Protein AF-A0A523T178-F1 (afdb_monomer_lite)

Secondary structure (DSSP, 8-state):
-HHHHHHHHHHHHHHHHHHHHHHHHHHHHHH----HHHHHHHHHHHHHHHT--HHHHHHHHHHHHHHSS--TTS-TT---TTHHHHHHHHHHHHHHHTTS-HHHHHHHHHHHHHHHHHHHHHHHHHHHHHHHHHHHHTT-SS----THHHHHHHHHHHHHHHHHHHHH--SS-HHHHHHHHHHHHHHHHHHHHTT-

Radius of gyration: 22.11 Å; chains: 1; bounding box: 43×55×54 Å

Sequence (196 aa):
MLIEEINHTISTEQSGYEEKECLELLNRLSKGKETPEARREEVLNYCRRHSYPEKQVWRRLSVYTQTGEIKPDLDLKAPLFFDSQIKKMRERIILLIDKLPEDTQADFRNLLDFTDLFQDRMMFLSDLLLYLFLEREKGSFKSSEDISKYLDFFHQKLFREFEFIQEIIQPGSVKNFILEYTGWLADKFLDMEALL

pLDDT: mean 81.36, std 12.85, range [45.19, 94.81]

Structure (mmCIF, N/CA/C/O backbone):
data_AF-A0A523T178-F1
#
_entry.id   AF-A0A523T178-F1
#
loop_
_atom_site.group_PDB
_atom_site.id
_atom_site.type_symbol
_atom_site.label_atom_id
_atom_site.label_alt_id
_atom_site.label_comp_id
_atom_site.label_asym_id
_atom_site.label_entity_id
_atom_site.label_seq_id
_atom_site.pdbx_PDB_ins_code
_atom_site.Cartn_x
_atom_site.Cartn_y
_atom_site.Cartn_z
_atom_site.occupancy
_atom_site.B_iso_or_equiv
_atom_site.auth_seq_id
_atom_site.auth_comp_id
_atom_site.auth_asym_id
_atom_site.auth_atom_id
_atom_site.pdbx_PDB_model_num
ATOM 1 N N . MET A 1 1 ? 23.824 -35.153 7.610 1.00 56.19 1 MET A N 1
ATOM 2 C CA . MET A 1 1 ? 24.595 -35.459 6.385 1.00 56.19 1 MET A CA 1
ATOM 3 C C . MET A 1 1 ? 23.706 -35.758 5.183 1.00 56.19 1 MET A C 1
ATOM 5 O O . MET A 1 1 ? 23.369 -34.796 4.522 1.00 56.19 1 MET A O 1
ATOM 9 N N . LEU A 1 2 ? 23.219 -36.982 4.925 1.00 58.44 2 LEU A N 1
ATOM 10 C CA . LEU A 1 2 ? 22.464 -37.283 3.682 1.00 58.44 2 LEU A CA 1
ATOM 11 C C . LEU A 1 2 ? 21.195 -36.428 3.462 1.00 58.44 2 LEU A C 1
ATOM 13 O O . LEU A 1 2 ? 20.925 -36.003 2.347 1.00 58.44 2 LEU A O 1
ATOM 17 N N . ILE A 1 3 ? 20.431 -36.130 4.519 1.00 56.94 3 ILE A N 1
ATOM 18 C CA . ILE A 1 3 ? 19.221 -35.287 4.422 1.00 56.94 3 ILE A CA 1
ATOM 19 C C . ILE A 1 3 ? 19.575 -33.808 4.192 1.00 56.94 3 ILE A C 1
ATOM 21 O O . ILE A 1 3 ? 18.864 -33.112 3.477 1.00 56.94 3 ILE A O 1
ATOM 25 N N . GLU A 1 4 ? 20.678 -33.323 4.763 1.00 53.75 4 GLU A N 1
ATOM 26 C CA . GLU A 1 4 ? 21.136 -31.939 4.575 1.00 53.75 4 GLU A CA 1
ATOM 27 C C . GLU A 1 4 ? 21.699 -31.727 3.171 1.00 53.75 4 GLU A C 1
ATOM 29 O O . GLU A 1 4 ? 21.422 -30.701 2.565 1.00 53.75 4 GLU A O 1
ATOM 34 N N . GLU A 1 5 ? 22.415 -32.713 2.628 1.00 52.94 5 GLU A N 1
ATOM 35 C CA . GLU A 1 5 ? 22.915 -32.694 1.250 1.00 52.94 5 GLU A CA 1
ATOM 36 C C . GLU A 1 5 ? 21.765 -32.758 0.238 1.00 52.94 5 GLU A C 1
ATOM 38 O O . GLU A 1 5 ? 21.729 -31.952 -0.684 1.00 52.94 5 GLU A O 1
ATOM 43 N N . ILE A 1 6 ? 20.768 -33.626 0.453 1.00 58.28 6 ILE A N 1
ATOM 44 C CA . ILE A 1 6 ? 19.567 -33.693 -0.397 1.00 58.28 6 ILE A CA 1
ATOM 45 C C . ILE A 1 6 ? 18.769 -32.383 -0.327 1.00 58.28 6 ILE A C 1
ATOM 47 O O . ILE A 1 6 ? 18.379 -31.847 -1.362 1.00 58.28 6 ILE A O 1
ATOM 51 N N . ASN A 1 7 ? 18.567 -31.823 0.869 1.00 45.19 7 ASN A N 1
ATOM 52 C CA . ASN A 1 7 ? 17.881 -30.538 1.028 1.00 45.19 7 ASN A CA 1
ATOM 53 C C . ASN A 1 7 ? 18.671 -29.383 0.400 1.00 45.19 7 ASN A C 1
ATOM 55 O O . ASN A 1 7 ? 18.072 -28.479 -0.179 1.00 45.19 7 ASN A O 1
ATOM 59 N N . HIS A 1 8 ? 20.003 -29.419 0.470 1.00 53.06 8 HIS A N 1
ATOM 60 C CA . HIS A 1 8 ? 20.862 -28.431 -0.168 1.00 53.06 8 HIS A CA 1
ATOM 61 C C . HIS A 1 8 ? 20.772 -28.522 -1.695 1.00 53.06 8 HIS A C 1
ATOM 63 O O . HIS A 1 8 ? 20.604 -27.493 -2.345 1.00 53.06 8 HIS A O 1
ATOM 69 N N . THR A 1 9 ? 20.838 -29.724 -2.277 1.00 55.31 9 THR A N 1
ATOM 70 C CA . THR A 1 9 ? 20.721 -29.944 -3.729 1.00 55.31 9 THR A CA 1
ATOM 71 C C . THR A 1 9 ? 19.341 -29.547 -4.255 1.00 55.31 9 THR A C 1
ATOM 73 O O . THR A 1 9 ? 19.254 -28.804 -5.227 1.00 55.31 9 THR A O 1
ATOM 76 N N . ILE A 1 10 ? 18.261 -29.926 -3.562 1.00 58.97 10 ILE A N 1
ATOM 77 C CA . ILE A 1 10 ? 16.893 -29.505 -3.911 1.00 58.97 10 ILE A CA 1
ATOM 78 C C . ILE A 1 10 ? 16.756 -27.978 -3.818 1.00 58.97 10 ILE A C 1
ATOM 80 O O . ILE A 1 10 ? 16.188 -27.354 -4.712 1.00 58.97 10 ILE A O 1
ATOM 84 N N . SER A 1 11 ? 17.322 -27.356 -2.779 1.00 59.25 11 SER A N 1
ATOM 85 C CA . SER A 1 11 ? 17.306 -25.898 -2.620 1.00 59.25 11 SER A CA 1
ATOM 86 C C . SER A 1 11 ? 18.104 -25.171 -3.707 1.00 59.25 11 SER A C 1
ATOM 88 O O . SER A 1 11 ? 17.732 -24.059 -4.075 1.00 59.25 11 SER A O 1
ATOM 90 N N . THR A 1 12 ? 19.190 -25.758 -4.220 1.00 61.50 12 THR A N 1
ATOM 91 C CA . THR A 1 12 ? 19.998 -25.148 -5.292 1.00 61.50 12 THR A CA 1
ATOM 92 C C . THR A 1 12 ? 19.342 -25.314 -6.661 1.00 61.50 12 THR A C 1
ATOM 94 O O . THR A 1 12 ? 19.317 -24.362 -7.438 1.00 61.50 12 THR A O 1
ATOM 97 N N . GLU A 1 13 ? 18.735 -26.469 -6.941 1.00 62.38 13 GLU A N 1
ATOM 98 C CA . GLU A 1 13 ? 17.964 -26.697 -8.172 1.00 62.38 13 GLU A CA 1
ATOM 99 C C . GLU A 1 13 ? 16.699 -25.828 -8.239 1.00 62.38 13 GLU A C 1
ATOM 101 O O . GLU A 1 13 ? 16.404 -25.246 -9.285 1.00 62.38 13 GLU A O 1
ATOM 106 N N . GLN A 1 14 ? 15.982 -25.672 -7.120 1.00 61.16 14 GLN A N 1
ATOM 107 C CA . GLN A 1 14 ? 14.825 -24.774 -7.034 1.00 61.16 14 GLN A CA 1
ATOM 108 C C . GLN A 1 14 ? 15.223 -23.305 -7.225 1.00 61.16 14 GLN A C 1
ATOM 110 O O . GLN A 1 14 ? 14.545 -22.588 -7.959 1.00 61.16 14 GLN A O 1
ATOM 115 N N . SER A 1 15 ? 16.350 -22.878 -6.643 1.00 64.25 15 SER A N 1
ATOM 116 C CA . SER A 1 15 ? 16.886 -21.521 -6.829 1.00 64.25 15 SER A CA 1
ATOM 117 C C . SER A 1 15 ? 17.237 -21.241 -8.294 1.00 64.25 15 SER A C 1
ATOM 119 O O . SER A 1 15 ? 16.874 -20.194 -8.825 1.00 64.25 15 SER A O 1
ATOM 121 N N . GLY A 1 16 ? 17.885 -22.189 -8.980 1.00 69.19 16 GLY A N 1
ATOM 122 C CA . GLY A 1 16 ? 18.235 -22.037 -10.397 1.00 69.19 16 GLY A CA 1
ATOM 123 C C . GLY A 1 16 ? 17.016 -22.002 -11.329 1.00 69.19 16 GLY A C 1
ATOM 124 O O . GLY A 1 16 ? 17.015 -21.283 -12.330 1.00 69.19 16 GLY A O 1
ATOM 125 N N . TYR A 1 17 ? 15.955 -22.745 -10.997 1.00 75.56 17 TYR A N 1
ATOM 126 C CA . TYR A 1 17 ? 14.693 -22.700 -11.738 1.00 75.56 17 TYR A CA 1
ATOM 127 C C . TYR A 1 17 ? 13.968 -21.357 -11.558 1.00 75.56 17 TYR A C 1
ATOM 129 O O . TYR A 1 17 ? 13.530 -20.754 -12.540 1.00 75.56 17 TYR A O 1
ATOM 137 N N . GLU A 1 18 ? 13.885 -20.866 -10.320 1.00 78.62 18 GLU A N 1
ATOM 138 C CA . GLU A 1 18 ? 13.268 -19.578 -9.993 1.00 78.62 18 GLU A CA 1
ATOM 139 C C . GLU A 1 18 ? 13.988 -18.409 -10.686 1.00 78.62 18 GLU A C 1
ATOM 141 O O . GLU A 1 18 ? 13.346 -17.539 -11.275 1.00 78.62 18 GLU A O 1
ATOM 146 N N . GLU A 1 19 ? 15.324 -18.403 -10.683 1.00 79.69 19 GLU A N 1
ATOM 147 C CA . GLU A 1 19 ? 16.126 -17.372 -11.352 1.00 79.69 19 GLU A CA 1
ATOM 148 C C . GLU A 1 19 ? 15.888 -17.332 -12.861 1.00 79.69 19 GLU A C 1
ATOM 150 O O . GLU A 1 19 ? 15.712 -16.253 -13.438 1.00 79.69 19 GLU A O 1
ATOM 155 N N . LYS A 1 20 ? 15.835 -18.504 -13.502 1.00 84.00 20 LYS A N 1
ATOM 156 C CA . LYS A 1 20 ? 15.556 -18.606 -14.935 1.00 84.00 20 LYS A CA 1
ATOM 157 C C . LYS A 1 20 ? 14.163 -18.077 -15.266 1.00 84.00 20 LYS A C 1
ATOM 159 O O . LYS A 1 20 ? 14.009 -17.296 -16.203 1.00 84.00 20 LYS A O 1
ATOM 164 N N . GLU A 1 21 ? 13.157 -18.467 -14.490 1.00 87.62 21 GLU A N 1
ATOM 165 C CA . GLU A 1 21 ? 11.789 -18.001 -14.694 1.00 87.62 21 GLU A CA 1
ATOM 166 C C . GLU A 1 21 ? 11.656 -16.486 -14.468 1.00 87.62 21 GLU A C 1
ATOM 168 O O . GLU A 1 21 ? 10.973 -15.795 -15.229 1.00 87.62 21 GLU A O 1
ATOM 173 N N . CYS A 1 22 ? 12.352 -15.952 -13.460 1.00 87.00 22 CYS A N 1
ATOM 174 C CA . CYS A 1 22 ? 12.438 -14.517 -13.223 1.00 87.00 22 CYS A CA 1
ATOM 175 C C . CYS A 1 22 ? 13.034 -13.801 -14.442 1.00 87.00 22 CYS A C 1
ATOM 177 O O . CYS A 1 22 ? 12.457 -12.832 -14.926 1.00 87.00 22 CYS A O 1
ATOM 179 N N . LEU A 1 23 ? 14.143 -14.302 -14.993 1.00 86.94 23 LEU A N 1
ATOM 180 C CA . LEU A 1 23 ? 14.787 -13.717 -16.171 1.00 86.94 23 LEU A CA 1
ATOM 181 C C . LEU A 1 23 ? 13.866 -13.704 -17.391 1.00 86.94 23 LEU A C 1
ATOM 183 O O . LEU A 1 23 ? 13.790 -12.702 -18.103 1.00 86.94 23 LEU A O 1
ATOM 187 N N . GLU A 1 24 ? 13.149 -14.802 -17.623 1.00 89.31 24 GLU A N 1
ATOM 188 C CA . GLU A 1 24 ? 12.175 -14.897 -18.707 1.00 89.31 24 GLU A CA 1
ATOM 189 C C . GLU A 1 24 ? 11.046 -13.874 -18.540 1.00 89.31 24 GLU A C 1
ATOM 191 O O . GLU A 1 24 ? 10.698 -13.194 -19.509 1.00 89.31 24 GLU A O 1
ATOM 196 N N . LEU A 1 25 ? 10.519 -13.712 -17.320 1.00 91.19 25 LEU A N 1
ATOM 197 C CA . LEU A 1 25 ? 9.533 -12.679 -17.005 1.00 91.19 25 LEU A CA 1
ATOM 198 C C . LEU A 1 25 ? 10.088 -11.275 -17.274 1.00 91.19 25 LEU A C 1
ATOM 200 O O . LEU A 1 25 ? 9.466 -10.508 -18.001 1.00 91.19 25 LEU A O 1
ATOM 204 N N . LEU A 1 26 ? 11.259 -10.931 -16.730 1.00 90.62 26 LEU A N 1
ATOM 205 C CA . LEU A 1 26 ? 11.847 -9.594 -16.884 1.00 90.62 26 LEU A CA 1
ATOM 206 C C . LEU A 1 26 ? 12.120 -9.253 -18.356 1.00 90.62 26 LEU A C 1
ATOM 208 O O . LEU A 1 26 ? 11.864 -8.130 -18.795 1.00 90.62 26 LEU A O 1
ATOM 212 N N . ASN A 1 27 ? 12.578 -10.230 -19.139 1.00 87.81 27 ASN A N 1
ATOM 213 C CA . ASN A 1 27 ? 12.795 -10.073 -20.573 1.00 87.81 27 ASN A CA 1
ATOM 214 C C . ASN A 1 27 ? 11.475 -9.819 -21.324 1.00 87.81 27 ASN A C 1
ATOM 216 O O . ASN A 1 27 ? 11.423 -8.918 -22.165 1.00 87.81 27 ASN A O 1
ATOM 220 N N . ARG A 1 28 ? 10.398 -10.551 -20.993 1.00 89.75 28 ARG A N 1
ATOM 221 C CA . ARG A 1 28 ? 9.056 -10.295 -21.548 1.00 89.75 28 ARG A CA 1
ATOM 222 C C . ARG A 1 28 ? 8.543 -8.913 -21.159 1.00 89.75 28 ARG A C 1
ATOM 224 O O . ARG A 1 28 ? 8.152 -8.160 -22.036 1.00 89.75 28 ARG A O 1
ATOM 231 N N . LEU A 1 29 ? 8.637 -8.520 -19.891 1.00 91.00 29 LEU A N 1
ATOM 232 C CA . LEU A 1 29 ? 8.187 -7.197 -19.439 1.00 91.00 29 LEU A CA 1
ATOM 233 C C . LEU A 1 29 ? 8.951 -6.048 -20.117 1.00 91.00 29 LEU A C 1
ATOM 235 O O . LEU A 1 29 ? 8.362 -5.013 -20.427 1.00 91.00 29 LEU A O 1
ATOM 239 N N . SER A 1 30 ? 10.252 -6.229 -20.363 1.00 85.50 30 SER A N 1
ATOM 240 C CA . SER A 1 30 ?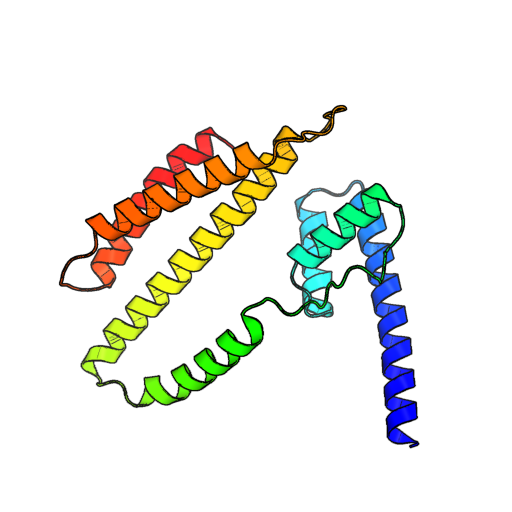 11.110 -5.213 -20.983 1.00 85.50 30 SER A CA 1
ATOM 241 C C . SER A 1 30 ? 10.918 -5.090 -22.500 1.00 85.50 30 SER A C 1
ATOM 243 O O . SER A 1 30 ? 10.978 -3.978 -23.023 1.00 85.50 30 SER A O 1
ATOM 245 N N . LYS A 1 31 ? 10.702 -6.202 -23.218 1.00 83.62 31 LYS A N 1
ATOM 246 C CA . LYS A 1 31 ? 10.664 -6.231 -24.698 1.00 83.62 31 LYS A CA 1
ATOM 247 C C . LYS A 1 31 ? 9.291 -6.522 -25.297 1.00 83.62 31 LYS A C 1
ATOM 249 O O . LYS A 1 31 ? 9.117 -6.414 -26.512 1.00 83.62 31 LYS A O 1
ATOM 254 N N . GLY A 1 32 ? 8.353 -6.945 -24.467 1.00 78.69 32 GLY A N 1
ATOM 255 C CA . GLY A 1 32 ? 7.026 -7.369 -24.866 1.00 78.69 32 GLY A CA 1
ATOM 256 C C . GLY A 1 32 ? 6.202 -6.228 -25.450 1.00 78.69 32 GLY A C 1
ATOM 257 O O . GLY A 1 32 ? 6.501 -5.048 -25.257 1.00 78.69 32 GLY A O 1
ATOM 258 N N . LYS A 1 33 ? 5.163 -6.564 -26.211 1.00 80.69 33 LYS A N 1
ATOM 259 C CA . LYS A 1 33 ? 4.240 -5.590 -26.832 1.00 80.69 33 LYS A CA 1
ATOM 260 C C . LYS A 1 33 ? 2.831 -5.677 -26.243 1.00 80.69 33 LYS A C 1
ATOM 262 O O . LYS A 1 33 ? 1.889 -5.142 -26.819 1.00 80.69 33 LYS A O 1
ATOM 267 N N . GLU A 1 34 ? 2.694 -6.379 -25.126 1.00 88.62 34 GLU A N 1
ATOM 268 C CA . GLU A 1 34 ? 1.442 -6.580 -24.412 1.00 88.62 34 GLU A CA 1
ATOM 269 C C . GLU A 1 34 ? 0.980 -5.275 -23.755 1.00 88.62 34 GLU A C 1
ATOM 271 O O . GLU A 1 34 ? 1.781 -4.368 -23.495 1.00 88.62 34 GLU A O 1
ATOM 276 N N . THR A 1 35 ? -0.320 -5.193 -23.468 1.00 90.69 35 THR A N 1
ATOM 277 C CA . THR A 1 35 ? -0.909 -4.046 -22.769 1.00 90.69 35 THR A CA 1
ATOM 278 C C . THR A 1 35 ? -0.430 -3.984 -21.309 1.00 90.69 35 THR A C 1
ATOM 280 O O . THR A 1 35 ? -0.009 -5.009 -20.756 1.00 90.69 35 THR A O 1
ATOM 283 N N . PRO A 1 36 ? -0.492 -2.812 -20.648 1.00 88.62 36 PRO A N 1
ATOM 284 C CA . PRO A 1 36 ? -0.123 -2.678 -19.237 1.00 88.62 36 PRO A CA 1
ATOM 285 C C . PRO A 1 36 ? -0.842 -3.674 -18.313 1.00 88.62 36 PRO A C 1
ATOM 287 O O . PRO A 1 36 ? -0.227 -4.226 -17.402 1.00 88.62 36 PRO A O 1
ATOM 290 N N . GLU A 1 37 ? -2.116 -3.960 -18.577 1.00 91.44 37 GLU A N 1
ATOM 291 C CA . GLU A 1 37 ? -2.942 -4.879 -17.788 1.00 91.44 37 GLU A CA 1
ATOM 292 C C . GLU A 1 37 ? -2.443 -6.321 -17.907 1.00 91.44 37 GLU A C 1
ATOM 294 O O . GLU A 1 37 ? -2.288 -7.008 -16.898 1.00 91.44 37 GLU A O 1
ATOM 299 N N . ALA A 1 38 ? -2.135 -6.767 -19.129 1.00 92.00 38 ALA A N 1
ATOM 300 C CA . ALA A 1 38 ? -1.594 -8.100 -19.375 1.00 92.00 38 ALA A CA 1
ATOM 301 C C . ALA A 1 38 ? -0.218 -8.277 -18.714 1.00 92.00 38 ALA A C 1
ATOM 303 O O . ALA A 1 38 ? 0.032 -9.289 -18.058 1.00 92.00 38 ALA A O 1
ATOM 304 N N . ARG A 1 39 ? 0.646 -7.255 -18.797 1.00 91.38 39 ARG A N 1
ATOM 305 C CA . ARG A 1 39 ? 1.948 -7.251 -18.110 1.00 91.38 39 ARG A CA 1
ATOM 306 C C . ARG A 1 39 ? 1.795 -7.329 -16.594 1.00 91.38 39 ARG A C 1
ATOM 308 O O . ARG A 1 39 ? 2.519 -8.081 -15.943 1.00 91.38 39 ARG A O 1
ATOM 315 N N . ARG A 1 40 ? 0.849 -6.577 -16.024 1.00 92.88 40 ARG A N 1
ATOM 316 C CA . ARG A 1 40 ? 0.560 -6.628 -14.587 1.00 92.88 40 ARG A CA 1
ATOM 317 C C . ARG A 1 40 ? 0.071 -8.013 -14.171 1.00 92.88 40 ARG A C 1
ATOM 319 O O . ARG A 1 40 ? 0.530 -8.535 -13.161 1.00 92.88 40 ARG A O 1
ATOM 326 N N . GLU A 1 41 ? -0.803 -8.637 -14.953 1.00 93.81 41 GLU A N 1
ATOM 327 C CA . GLU A 1 41 ? -1.289 -9.986 -14.654 1.00 93.81 41 GLU A CA 1
ATOM 328 C C . GLU A 1 41 ? -0.158 -11.029 -14.683 1.00 93.81 41 GLU A C 1
ATOM 330 O O . GLU A 1 41 ? -0.100 -11.899 -13.812 1.00 93.81 41 GLU A O 1
ATOM 335 N N . GLU A 1 42 ? 0.801 -10.925 -15.608 1.00 92.56 42 GLU A N 1
ATOM 336 C CA . GLU A 1 42 ? 2.004 -11.772 -15.592 1.00 92.56 42 GLU A CA 1
ATOM 337 C C . GLU A 1 42 ? 2.822 -11.603 -14.304 1.00 92.56 42 GLU A C 1
ATOM 339 O O . GLU A 1 42 ? 3.226 -12.599 -13.693 1.00 92.56 42 GLU A O 1
ATOM 344 N N . VAL A 1 43 ? 3.023 -10.358 -13.856 1.00 93.19 43 VAL A N 1
ATOM 345 C CA . VAL A 1 43 ? 3.711 -10.061 -12.591 1.00 93.19 43 VAL A CA 1
ATOM 346 C C . VAL A 1 43 ? 2.963 -10.679 -11.412 1.00 93.19 43 VAL A C 1
ATOM 348 O O . VAL A 1 43 ? 3.571 -11.383 -10.607 1.00 93.19 43 VAL A O 1
ATOM 351 N N . LEU A 1 44 ? 1.642 -10.500 -11.328 1.00 93.62 44 LEU A N 1
ATOM 352 C CA . LEU A 1 44 ? 0.836 -11.058 -10.240 1.00 93.62 44 LEU A CA 1
ATOM 353 C C . LEU A 1 44 ? 0.862 -12.590 -10.223 1.00 93.62 44 LEU A C 1
ATOM 355 O O . LEU A 1 44 ? 0.936 -13.192 -9.150 1.00 93.62 44 LEU A O 1
ATOM 359 N N . ASN A 1 45 ? 0.836 -13.234 -11.392 1.00 92.88 45 ASN A N 1
ATOM 360 C CA . ASN A 1 45 ? 0.959 -14.687 -11.504 1.00 92.88 45 ASN A CA 1
ATOM 361 C C . ASN A 1 45 ? 2.333 -15.188 -11.046 1.00 92.88 45 ASN A C 1
ATOM 363 O O . ASN A 1 45 ? 2.426 -16.247 -10.423 1.00 92.88 45 ASN A O 1
ATOM 367 N N . TYR A 1 46 ? 3.404 -14.448 -11.330 1.00 91.38 46 TYR A N 1
ATOM 368 C CA . TYR A 1 46 ? 4.730 -14.754 -10.797 1.00 91.38 46 TYR A CA 1
ATOM 369 C C . TYR A 1 46 ? 4.777 -14.580 -9.271 1.00 91.38 46 TYR A C 1
ATOM 371 O O . TYR A 1 46 ? 5.177 -15.500 -8.559 1.00 91.38 46 TYR A O 1
ATOM 379 N N . CYS A 1 47 ? 4.289 -13.446 -8.761 1.00 89.50 47 CYS A N 1
ATOM 380 C CA . CYS A 1 47 ? 4.228 -13.140 -7.331 1.00 89.50 47 CYS A CA 1
ATOM 381 C C . CYS A 1 47 ? 3.471 -14.207 -6.535 1.00 89.50 47 CYS A C 1
ATOM 383 O O . CYS A 1 47 ? 3.965 -14.663 -5.506 1.00 89.50 47 CYS A O 1
ATOM 385 N N . ARG A 1 48 ? 2.306 -14.650 -7.029 1.00 90.12 48 ARG A N 1
ATOM 386 C CA . ARG A 1 48 ? 1.499 -15.704 -6.395 1.00 90.12 48 ARG A CA 1
ATOM 387 C C . ARG A 1 48 ? 2.225 -17.047 -6.343 1.00 90.12 48 ARG A C 1
ATOM 389 O O . ARG A 1 48 ? 2.183 -17.711 -5.313 1.00 90.12 48 ARG A O 1
ATOM 396 N N . ARG A 1 49 ? 2.889 -17.448 -7.431 1.00 88.00 49 ARG A N 1
ATOM 397 C CA . ARG A 1 49 ? 3.571 -18.751 -7.515 1.00 88.00 49 ARG A CA 1
ATOM 398 C C . ARG A 1 49 ? 4.796 -18.840 -6.613 1.00 88.00 49 ARG A C 1
ATOM 400 O O . ARG A 1 49 ? 5.046 -19.898 -6.050 1.00 88.00 49 ARG A O 1
ATOM 407 N N . HIS A 1 50 ? 5.505 -17.728 -6.443 1.00 83.19 50 HIS A N 1
ATOM 408 C CA . HIS A 1 50 ? 6.767 -17.693 -5.700 1.00 83.19 50 HIS A CA 1
ATOM 409 C C . HIS A 1 50 ? 6.665 -16.996 -4.336 1.00 83.19 50 HIS A C 1
ATOM 411 O O . HIS A 1 50 ? 7.670 -16.818 -3.660 1.00 83.19 50 HIS A O 1
ATOM 417 N N . SER A 1 51 ? 5.462 -16.599 -3.905 1.00 81.81 51 SER A N 1
ATOM 418 C CA . SER A 1 51 ? 5.240 -15.815 -2.675 1.00 81.81 51 SER A CA 1
ATOM 419 C C . SER A 1 51 ? 6.093 -14.536 -2.600 1.00 81.81 51 SER A C 1
ATOM 421 O O . SER A 1 51 ? 6.595 -14.173 -1.536 1.00 81.81 51 SER A O 1
ATOM 423 N N . TYR A 1 52 ? 6.263 -13.841 -3.731 1.00 80.25 52 TYR A N 1
ATOM 424 C CA . TYR A 1 52 ? 7.053 -12.608 -3.807 1.00 80.25 52 TYR A CA 1
ATOM 425 C C . TYR A 1 52 ? 6.181 -11.352 -3.763 1.00 80.25 52 TYR A C 1
ATOM 427 O O . TYR A 1 52 ? 5.210 -11.262 -4.517 1.00 80.25 52 TYR A O 1
ATOM 435 N N . PRO A 1 53 ? 6.572 -10.322 -2.993 1.00 83.19 53 PRO A N 1
ATOM 436 C CA . PRO A 1 53 ? 5.967 -9.002 -3.105 1.00 83.19 53 PRO A CA 1
ATOM 437 C C . PRO A 1 53 ? 6.208 -8.394 -4.492 1.00 83.19 53 PRO A C 1
ATOM 439 O O . PRO A 1 53 ? 7.333 -8.398 -4.994 1.00 83.19 53 PRO A O 1
ATOM 442 N N . GLU A 1 54 ? 5.175 -7.791 -5.075 1.00 89.00 54 GLU A N 1
ATOM 443 C CA . GLU A 1 54 ? 5.236 -7.154 -6.398 1.00 89.00 54 GLU A CA 1
ATOM 444 C C . GLU A 1 54 ? 6.349 -6.089 -6.496 1.00 89.00 54 GLU A C 1
ATOM 446 O O . GLU A 1 54 ? 7.128 -6.080 -7.450 1.00 89.00 54 GLU A O 1
ATOM 451 N N . LYS A 1 55 ? 6.540 -5.279 -5.445 1.00 86.06 55 LYS A N 1
ATOM 452 C CA . LYS A 1 55 ? 7.615 -4.268 -5.366 1.00 86.06 55 LYS A CA 1
ATOM 453 C C . LYS A 1 55 ? 9.024 -4.852 -5.527 1.00 86.06 55 LYS A C 1
ATOM 455 O O . LYS A 1 55 ? 9.923 -4.154 -5.996 1.00 86.06 55 LYS A O 1
ATOM 460 N N . GLN A 1 56 ? 9.240 -6.119 -5.167 1.00 82.69 56 GLN A N 1
ATOM 461 C CA . GLN A 1 56 ? 10.531 -6.777 -5.389 1.00 82.69 56 GLN A CA 1
ATOM 462 C C . GLN A 1 56 ? 10.745 -7.117 -6.867 1.00 82.69 56 GLN A C 1
ATOM 464 O O . GLN A 1 56 ? 11.866 -7.001 -7.361 1.00 82.69 56 GLN A O 1
ATOM 469 N N . VAL A 1 57 ? 9.680 -7.465 -7.596 1.00 87.50 57 VAL A N 1
ATOM 470 C CA . VAL A 1 57 ? 9.741 -7.656 -9.052 1.00 87.50 57 VAL A CA 1
ATOM 471 C C . VAL A 1 57 ? 10.070 -6.334 -9.740 1.00 87.50 57 VAL A C 1
ATOM 473 O O . VAL A 1 57 ? 10.952 -6.306 -10.593 1.00 87.50 57 VAL A O 1
ATOM 476 N N . TRP A 1 58 ? 9.453 -5.224 -9.319 1.00 88.62 58 TRP A N 1
ATOM 477 C CA . TRP A 1 58 ? 9.756 -3.894 -9.866 1.00 88.62 58 TRP A CA 1
ATOM 478 C C . TRP A 1 58 ? 11.221 -3.490 -9.658 1.00 88.62 58 TRP A C 1
ATOM 480 O O . TRP A 1 58 ? 11.859 -3.004 -10.588 1.00 88.62 58 TRP A O 1
ATOM 490 N N . ARG A 1 59 ? 11.788 -3.752 -8.472 1.00 85.81 59 ARG A N 1
ATOM 491 C CA . ARG A 1 59 ? 13.217 -3.519 -8.191 1.00 85.81 59 ARG A CA 1
ATOM 492 C C . ARG A 1 59 ? 14.134 -4.368 -9.072 1.00 85.81 59 ARG A C 1
ATOM 494 O O . ARG A 1 59 ? 15.121 -3.864 -9.602 1.00 85.81 59 ARG A O 1
ATOM 501 N N . ARG A 1 60 ? 13.821 -5.657 -9.246 1.00 84.88 60 ARG A N 1
ATOM 502 C CA . ARG A 1 60 ? 14.585 -6.529 -10.156 1.00 84.88 60 ARG A CA 1
ATOM 503 C C . ARG A 1 60 ? 14.492 -6.032 -11.595 1.00 84.88 60 ARG A C 1
ATOM 505 O O . ARG A 1 60 ? 15.509 -5.985 -12.280 1.00 84.88 60 ARG A O 1
ATOM 512 N N . LEU A 1 61 ? 13.304 -5.610 -12.028 1.00 88.81 61 LEU A N 1
ATOM 513 C CA . LEU A 1 61 ? 13.086 -5.052 -13.357 1.00 88.81 61 LEU A CA 1
ATOM 514 C C . LEU A 1 61 ? 13.901 -3.777 -13.576 1.00 88.81 61 LEU A C 1
ATOM 516 O O . LEU A 1 61 ? 14.563 -3.687 -14.601 1.00 88.81 61 LEU A O 1
ATOM 520 N N . SER A 1 62 ? 13.928 -2.840 -12.620 1.00 86.56 62 SER A N 1
ATOM 521 C CA . SER A 1 62 ? 14.700 -1.598 -12.770 1.00 86.56 62 SER A CA 1
ATOM 522 C C . SER A 1 62 ? 16.199 -1.862 -12.941 1.00 86.56 62 SER A C 1
ATOM 524 O O . SER A 1 62 ? 16.847 -1.249 -13.789 1.00 86.56 62 SER A O 1
ATOM 526 N N . VAL A 1 63 ? 16.750 -2.818 -12.184 1.00 84.69 63 VAL A N 1
ATOM 527 C CA . VAL A 1 63 ? 18.157 -3.232 -12.318 1.00 84.69 63 VAL A CA 1
ATOM 528 C C . VAL A 1 63 ? 18.387 -3.919 -13.660 1.00 84.69 63 VAL A C 1
ATOM 530 O O . VAL A 1 63 ? 19.297 -3.538 -14.394 1.00 84.69 63 VAL A O 1
ATOM 533 N N . TYR A 1 64 ? 17.524 -4.870 -14.023 1.00 86.25 64 TYR A N 1
ATOM 534 C CA . TYR A 1 64 ? 17.613 -5.585 -15.292 1.00 86.25 64 TYR A CA 1
ATOM 535 C C . TYR A 1 64 ? 17.555 -4.637 -16.495 1.00 86.25 64 TYR A C 1
ATOM 537 O O . TYR A 1 64 ? 18.342 -4.781 -17.425 1.00 86.25 64 TYR A O 1
ATOM 545 N N . THR A 1 65 ? 16.692 -3.618 -16.470 1.00 84.94 65 THR A N 1
ATOM 546 C CA . THR A 1 65 ? 16.625 -2.613 -17.543 1.00 84.94 65 THR A CA 1
ATOM 547 C C . THR A 1 65 ? 17.886 -1.758 -17.652 1.00 84.94 65 THR A C 1
ATOM 549 O O . THR A 1 65 ? 18.176 -1.249 -18.731 1.00 84.94 65 THR A O 1
ATOM 552 N N . GLN A 1 66 ? 18.649 -1.609 -16.565 1.00 82.25 66 GLN A N 1
ATOM 553 C CA . GLN A 1 66 ? 19.896 -0.848 -16.551 1.00 82.25 66 GLN A CA 1
ATOM 554 C C . GLN A 1 66 ? 21.098 -1.692 -16.994 1.00 82.25 66 GLN A C 1
ATOM 556 O O . GLN A 1 66 ? 21.963 -1.189 -17.707 1.00 82.25 66 GLN A O 1
ATOM 561 N N . THR A 1 67 ? 21.188 -2.948 -16.545 1.00 81.06 67 THR A N 1
ATOM 562 C CA . THR A 1 67 ? 22.404 -3.768 -16.701 1.00 81.06 67 THR A CA 1
ATOM 563 C C . THR A 1 67 ? 22.242 -4.957 -17.641 1.00 81.06 67 THR A C 1
ATOM 565 O O . THR A 1 67 ? 23.241 -5.544 -18.037 1.00 81.06 67 THR A O 1
ATOM 568 N N . GLY A 1 68 ? 21.013 -5.336 -17.997 1.00 79.69 68 GLY A N 1
ATOM 569 C CA . GLY A 1 68 ? 20.715 -6.555 -18.757 1.00 79.69 68 GLY A CA 1
ATOM 570 C C . GLY A 1 68 ? 20.912 -7.855 -17.968 1.00 79.69 68 GLY A C 1
ATOM 571 O O . GLY A 1 68 ? 20.761 -8.939 -18.528 1.00 79.69 68 GLY A O 1
ATOM 572 N N . GLU A 1 69 ? 21.224 -7.758 -16.675 1.00 77.12 69 GLU A N 1
ATOM 573 C CA . GLU A 1 69 ? 21.572 -8.880 -15.802 1.00 77.12 69 GLU A CA 1
ATOM 574 C C . GLU A 1 69 ? 20.671 -8.897 -14.567 1.00 77.12 69 GLU A C 1
ATOM 576 O O . GLU A 1 69 ? 20.286 -7.847 -14.046 1.00 77.12 69 GLU A O 1
ATOM 581 N N . ILE A 1 70 ? 20.377 -10.094 -14.059 1.00 67.38 70 ILE A N 1
ATOM 582 C CA . ILE A 1 70 ? 19.877 -10.245 -12.692 1.00 67.38 70 ILE A CA 1
ATOM 583 C C . ILE A 1 70 ? 21.108 -10.235 -11.800 1.00 67.38 70 ILE A C 1
ATOM 585 O O . ILE A 1 70 ? 21.912 -11.158 -11.860 1.00 67.38 70 ILE A O 1
ATOM 589 N N . LYS A 1 71 ? 21.277 -9.189 -10.992 1.00 63.25 71 LYS A N 1
ATOM 590 C CA . LYS A 1 71 ? 22.328 -9.160 -9.974 1.00 63.25 71 LYS A CA 1
ATOM 591 C C . LYS A 1 71 ? 21.836 -9.922 -8.736 1.00 63.25 71 LYS A C 1
ATOM 593 O O . LYS A 1 71 ? 20.958 -9.391 -8.051 1.00 63.25 71 LYS A O 1
ATOM 598 N N . PRO A 1 72 ? 22.368 -11.125 -8.437 1.00 54.81 72 PRO A N 1
ATOM 599 C CA . PRO A 1 72 ? 21.976 -11.889 -7.250 1.00 54.81 72 PRO A CA 1
ATOM 600 C C . PRO A 1 72 ? 22.366 -11.179 -5.942 1.00 54.81 72 PRO A C 1
ATOM 602 O O . PRO A 1 72 ? 21.741 -11.418 -4.915 1.00 54.81 72 PRO A O 1
ATOM 605 N N . ASP A 1 73 ? 23.338 -10.259 -6.000 1.00 52.09 73 ASP A N 1
ATOM 606 C CA . ASP A 1 73 ? 23.894 -9.544 -4.842 1.00 52.09 73 ASP A CA 1
ATOM 607 C C . ASP A 1 73 ? 23.079 -8.325 -4.380 1.00 52.09 73 ASP A C 1
ATOM 609 O O . ASP A 1 73 ? 23.445 -7.680 -3.396 1.00 52.09 73 ASP A O 1
ATOM 613 N N . LEU A 1 74 ? 21.974 -7.967 -5.052 1.00 58.72 74 LEU A N 1
ATOM 614 C CA . LEU A 1 74 ? 21.003 -7.123 -4.358 1.00 58.72 74 LEU A CA 1
ATOM 615 C C . LEU A 1 74 ? 20.412 -7.978 -3.242 1.00 58.72 74 LEU A C 1
ATOM 617 O O . LEU A 1 74 ? 19.771 -8.989 -3.524 1.00 58.72 74 LEU A O 1
ATOM 621 N N . ASP A 1 75 ? 20.611 -7.565 -1.989 1.00 54.56 75 ASP A N 1
ATOM 622 C CA . ASP A 1 75 ? 19.984 -8.194 -0.826 1.00 54.56 75 ASP A CA 1
ATOM 623 C C . ASP A 1 75 ? 18.466 -7.941 -0.856 1.00 54.56 75 ASP A C 1
ATOM 625 O O . ASP A 1 75 ? 17.898 -7.094 -0.169 1.00 54.56 75 ASP A O 1
ATOM 629 N N . LEU A 1 76 ? 17.794 -8.657 -1.753 1.00 53.94 76 LEU A N 1
ATOM 630 C CA . LEU A 1 76 ? 16.354 -8.621 -1.995 1.00 53.94 76 LEU A CA 1
ATOM 631 C C . LEU A 1 76 ? 15.599 -9.413 -0.923 1.00 53.94 76 LEU A C 1
ATOM 633 O O . LEU A 1 76 ? 14.370 -9.362 -0.880 1.00 53.94 76 LEU A O 1
ATOM 637 N N . LYS A 1 77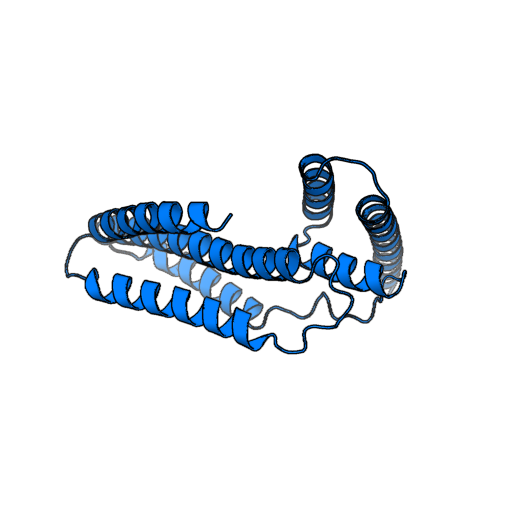 ? 16.343 -10.128 -0.069 1.00 52.09 77 LYS A N 1
ATOM 638 C CA . LYS A 1 77 ? 15.870 -10.804 1.137 1.00 52.09 77 LYS A CA 1
ATOM 639 C C . LYS A 1 77 ? 16.193 -10.015 2.404 1.00 52.09 77 LYS A C 1
ATOM 641 O O . LYS A 1 77 ? 15.923 -10.546 3.479 1.00 52.09 77 LYS A O 1
ATOM 646 N N . ALA A 1 78 ? 16.706 -8.782 2.294 1.00 56.12 78 ALA A N 1
ATOM 647 C CA . ALA A 1 78 ? 16.883 -7.912 3.445 1.00 56.12 78 ALA A CA 1
ATOM 648 C C . ALA A 1 78 ? 15.543 -7.870 4.195 1.00 56.12 78 ALA A C 1
ATOM 650 O O . ALA A 1 78 ? 14.550 -7.403 3.619 1.00 56.12 78 ALA A O 1
ATOM 651 N N . PRO A 1 79 ? 15.476 -8.421 5.423 1.00 56.22 79 PRO A N 1
ATOM 652 C CA . PRO A 1 79 ? 14.238 -8.426 6.175 1.00 56.22 79 PRO A CA 1
ATOM 653 C C . PRO A 1 79 ? 13.794 -6.977 6.302 1.00 56.22 79 PRO A C 1
ATOM 655 O O . PRO A 1 79 ? 14.613 -6.092 6.586 1.00 56.22 79 PRO A O 1
ATOM 658 N N . LEU A 1 80 ? 12.510 -6.715 6.056 1.00 65.19 80 LEU A N 1
ATOM 659 C CA . LEU A 1 80 ? 11.996 -5.383 6.319 1.00 65.19 80 LEU A CA 1
ATOM 660 C C . LEU A 1 80 ? 12.277 -5.110 7.794 1.00 65.19 80 LEU A C 1
ATOM 662 O O . LEU A 1 80 ? 12.116 -5.986 8.646 1.00 65.19 80 LEU A O 1
ATOM 666 N N . PHE A 1 81 ? 12.722 -3.894 8.091 1.00 70.56 81 PHE A N 1
ATOM 667 C CA . PHE A 1 81 ? 13.215 -3.510 9.415 1.00 70.56 81 PHE A CA 1
ATOM 668 C C . PHE A 1 81 ? 12.274 -3.916 10.571 1.00 70.56 81 PHE A C 1
ATOM 670 O O . PHE A 1 81 ? 12.724 -4.165 11.688 1.00 70.56 81 PHE A O 1
ATOM 677 N N . PHE A 1 82 ? 10.971 -4.019 10.290 1.00 77.81 82 PHE A N 1
ATOM 678 C CA . PHE A 1 82 ? 9.926 -4.354 11.251 1.00 77.81 82 PHE A CA 1
ATOM 679 C C . PHE A 1 82 ? 9.428 -5.805 11.220 1.00 77.81 82 PHE A C 1
ATOM 681 O O . PHE A 1 82 ? 8.575 -6.134 12.040 1.00 77.81 82 PHE A O 1
ATOM 688 N N . ASP A 1 83 ? 9.911 -6.688 10.342 1.00 79.81 83 ASP A N 1
ATOM 689 C CA . ASP A 1 83 ? 9.315 -8.025 10.153 1.00 79.81 83 ASP A CA 1
ATOM 690 C C . ASP A 1 83 ? 9.258 -8.834 11.457 1.00 79.81 83 ASP A C 1
ATOM 692 O O . ASP A 1 83 ? 8.231 -9.424 11.809 1.00 79.81 83 ASP A O 1
ATOM 696 N N . SER A 1 84 ? 10.342 -8.808 12.237 1.00 79.44 84 SER A N 1
ATOM 697 C CA . SER A 1 84 ? 10.408 -9.538 13.507 1.00 79.44 84 SER A CA 1
ATOM 698 C C . SER A 1 84 ? 9.489 -8.941 14.585 1.00 79.44 84 SER A C 1
ATOM 700 O O . SER A 1 84 ? 8.920 -9.668 15.403 1.00 79.44 84 SER A O 1
ATOM 702 N N . GLN A 1 85 ? 9.316 -7.620 14.577 1.00 86.88 85 GLN A N 1
ATOM 703 C CA . GLN A 1 85 ? 8.510 -6.856 15.522 1.00 86.88 85 GLN A CA 1
ATOM 704 C C . GLN A 1 85 ? 7.024 -7.009 15.195 1.00 86.88 85 GLN A C 1
ATOM 706 O O . GLN A 1 85 ? 6.229 -7.275 16.094 1.00 86.88 85 GLN A O 1
ATOM 711 N N . ILE A 1 86 ? 6.662 -6.934 13.910 1.00 87.69 86 ILE A N 1
ATOM 712 C CA . ILE A 1 86 ? 5.307 -7.174 13.406 1.00 87.69 86 ILE A CA 1
ATOM 713 C C . ILE A 1 86 ? 4.870 -8.591 13.760 1.00 87.69 86 ILE A C 1
ATOM 715 O O . ILE A 1 86 ? 3.773 -8.765 14.288 1.00 87.69 86 ILE A O 1
ATOM 719 N N . LYS A 1 87 ? 5.726 -9.600 13.541 1.00 88.31 87 LYS A N 1
ATOM 720 C CA . LYS A 1 87 ? 5.407 -10.989 13.897 1.00 88.31 87 LYS A CA 1
ATOM 721 C C . LYS A 1 87 ? 5.070 -11.128 15.385 1.00 88.31 87 LYS A C 1
ATOM 723 O O . LYS A 1 87 ? 3.987 -11.602 15.720 1.00 88.31 87 LYS A O 1
ATOM 728 N N . LYS A 1 88 ? 5.950 -10.643 16.268 1.00 90.88 88 LYS A N 1
ATOM 729 C CA . LYS A 1 88 ? 5.733 -10.683 17.726 1.00 90.88 88 LYS A CA 1
ATOM 730 C C . LYS A 1 88 ? 4.471 -9.926 18.148 1.00 90.88 88 LYS A C 1
ATOM 732 O O . LYS A 1 88 ? 3.737 -10.385 19.019 1.00 90.88 88 LYS A O 1
ATOM 737 N N . MET A 1 89 ? 4.210 -8.768 17.540 1.00 92.88 89 MET A N 1
ATOM 738 C CA . MET A 1 89 ? 3.020 -7.966 17.827 1.00 92.88 89 MET A CA 1
ATOM 739 C C . MET A 1 89 ? 1.737 -8.693 17.409 1.00 92.88 89 MET A C 1
ATOM 741 O O . MET A 1 89 ? 0.791 -8.744 18.189 1.00 92.88 89 MET A O 1
ATOM 745 N N . ARG A 1 90 ? 1.717 -9.318 16.226 1.00 92.88 90 ARG A N 1
ATOM 746 C CA . ARG A 1 90 ? 0.571 -10.101 15.734 1.00 92.88 90 ARG A CA 1
ATOM 747 C C . ARG A 1 90 ? 0.284 -11.321 16.608 1.00 92.88 90 ARG A C 1
ATOM 749 O O . ARG A 1 90 ? -0.868 -11.546 16.966 1.00 92.88 90 ARG A O 1
ATOM 756 N N . GLU A 1 91 ? 1.318 -12.054 17.019 1.00 93.88 91 GLU A N 1
ATOM 757 C CA . GLU A 1 91 ? 1.185 -13.156 17.984 1.00 93.88 91 GLU A CA 1
ATOM 758 C C . GLU A 1 91 ? 0.569 -12.668 19.306 1.00 93.88 91 GLU A C 1
ATOM 760 O O . GLU A 1 91 ? -0.309 -13.320 19.869 1.00 93.88 91 GLU A O 1
ATOM 765 N N . ARG A 1 92 ? 0.975 -11.483 19.782 1.00 94.50 92 ARG A N 1
ATOM 766 C CA . ARG A 1 92 ? 0.423 -10.872 20.998 1.00 94.50 92 ARG A CA 1
ATOM 767 C C . ARG A 1 92 ? -1.043 -10.465 20.837 1.00 94.50 92 ARG A C 1
ATOM 769 O O . ARG A 1 92 ? -1.812 -10.690 21.764 1.00 94.50 92 ARG A O 1
ATOM 776 N N . ILE A 1 93 ? -1.423 -9.883 19.698 1.00 94.69 93 ILE A N 1
ATOM 777 C CA . ILE A 1 93 ? -2.803 -9.456 19.412 1.00 94.69 93 ILE A CA 1
ATOM 778 C C . ILE A 1 93 ? -3.768 -10.643 19.527 1.00 94.69 93 ILE A C 1
ATOM 780 O O . ILE A 1 93 ? -4.777 -10.536 20.219 1.00 94.69 93 ILE A O 1
ATOM 784 N N . ILE A 1 94 ? -3.423 -11.798 18.944 1.00 93.44 94 ILE A N 1
ATOM 785 C CA . ILE A 1 94 ? -4.247 -13.021 19.008 1.00 93.44 94 ILE A CA 1
ATOM 786 C C . ILE A 1 94 ? -4.543 -13.426 20.460 1.00 93.44 94 ILE A C 1
ATOM 788 O O . ILE A 1 94 ? -5.666 -13.802 20.778 1.00 93.44 94 ILE A O 1
ATOM 792 N N . LEU A 1 95 ? -3.554 -13.301 21.349 1.00 93.50 95 LEU A N 1
ATOM 793 C CA . LEU A 1 95 ? -3.669 -13.646 22.773 1.00 93.50 95 LEU A CA 1
ATOM 794 C C . LEU A 1 95 ? -4.421 -12.607 23.624 1.00 93.50 95 LEU A C 1
ATOM 796 O O . LEU A 1 95 ? -4.526 -12.796 24.842 1.00 93.50 95 LEU A O 1
ATOM 800 N N . LEU A 1 96 ? -4.798 -11.467 23.042 1.00 94.81 96 LEU A N 1
ATOM 801 C CA . LEU A 1 96 ? -5.454 -10.357 23.736 1.00 94.81 96 LEU A CA 1
ATOM 802 C C . LEU A 1 96 ? -6.908 -10.169 23.298 1.00 94.81 96 LEU A C 1
ATOM 804 O O . LEU A 1 96 ? -7.717 -9.756 24.124 1.00 94.81 96 LEU A O 1
ATOM 808 N N . ILE A 1 97 ? -7.247 -10.472 22.040 1.00 92.44 97 ILE A N 1
ATOM 809 C CA . ILE A 1 97 ? -8.608 -10.294 21.503 1.00 92.44 97 ILE A CA 1
ATOM 810 C C . ILE A 1 97 ? -9.641 -11.099 22.303 1.00 92.44 97 ILE A C 1
ATOM 812 O O . ILE A 1 97 ? -10.731 -10.605 22.583 1.00 92.44 97 ILE A O 1
ATOM 816 N N . ASP A 1 98 ? -9.292 -12.320 22.708 1.00 87.25 98 ASP A N 1
ATOM 817 C CA . ASP A 1 98 ? -10.155 -13.213 23.490 1.00 87.25 98 ASP A CA 1
ATOM 818 C C . ASP A 1 98 ? -10.429 -12.712 24.919 1.00 87.25 98 ASP A C 1
ATOM 820 O O . ASP A 1 98 ? -11.369 -13.166 25.569 1.00 87.25 98 ASP A O 1
ATOM 824 N N . LYS A 1 99 ? -9.630 -11.756 25.402 1.00 92.69 99 LYS A N 1
ATOM 825 C CA . LYS A 1 99 ? -9.737 -11.145 26.735 1.00 92.69 99 LYS A CA 1
ATOM 826 C C . LYS A 1 99 ? -10.430 -9.786 26.724 1.00 92.69 99 LYS A C 1
ATOM 828 O O . LYS A 1 99 ? -10.560 -9.176 27.786 1.00 92.69 99 LYS A O 1
ATOM 833 N N . LEU A 1 100 ? -10.841 -9.288 25.558 1.00 91.94 100 LEU A N 1
ATOM 834 C CA . LEU A 1 100 ? -11.561 -8.021 25.461 1.00 91.94 100 LEU A CA 1
ATOM 835 C C . LEU A 1 100 ? -12.988 -8.169 26.021 1.00 91.94 100 LEU A C 1
ATOM 837 O O . LEU A 1 100 ? -13.679 -9.127 25.660 1.00 91.94 100 LEU A O 1
ATOM 841 N N . PRO A 1 101 ? -13.458 -7.221 26.858 1.00 92.50 101 PRO A N 1
ATOM 842 C CA . PRO A 1 101 ? -14.861 -7.142 27.259 1.00 92.50 101 PRO A CA 1
ATOM 843 C C . PRO A 1 101 ? -15.802 -7.128 26.050 1.00 92.50 101 PRO A C 1
ATOM 845 O O . PRO A 1 101 ? -15.483 -6.510 25.033 1.00 92.50 101 PRO A O 1
ATOM 848 N N . GLU A 1 102 ? -16.975 -7.750 26.172 1.00 84.19 102 GLU A N 1
ATOM 849 C CA . GLU A 1 102 ? -17.949 -7.889 25.078 1.00 84.19 102 GLU A CA 1
ATOM 850 C C . GLU A 1 102 ? -18.300 -6.541 24.425 1.00 84.19 102 GLU A C 1
ATOM 852 O O . GLU A 1 102 ? -18.234 -6.413 23.202 1.00 84.19 102 GLU A O 1
ATOM 857 N N . ASP A 1 103 ? -18.524 -5.504 25.237 1.00 81.38 103 ASP A N 1
ATOM 858 C CA . ASP A 1 103 ? -18.841 -4.151 24.762 1.00 81.38 103 ASP A CA 1
ATOM 859 C C . ASP A 1 103 ? -17.698 -3.509 23.952 1.00 81.38 103 ASP A C 1
ATOM 861 O O . ASP A 1 103 ? -17.940 -2.728 23.035 1.00 81.38 103 ASP A O 1
ATOM 865 N N . THR A 1 104 ? -16.443 -3.886 24.222 1.00 87.00 104 THR A N 1
ATOM 866 C CA . THR A 1 104 ? -15.255 -3.352 23.527 1.00 87.00 104 THR A CA 1
ATOM 867 C C . THR A 1 104 ? -14.899 -4.121 22.254 1.00 87.00 104 THR A C 1
ATOM 869 O O . THR A 1 104 ? -14.112 -3.644 21.437 1.00 87.00 104 THR A O 1
ATOM 872 N N . GLN A 1 105 ? -15.497 -5.300 22.037 1.00 87.69 105 GLN A N 1
ATOM 873 C CA . GLN A 1 105 ? -15.289 -6.079 20.811 1.00 87.69 105 GLN A CA 1
ATOM 874 C C . GLN A 1 105 ? -15.799 -5.322 19.576 1.00 87.69 105 GLN A C 1
ATOM 876 O O . GLN A 1 105 ? -15.238 -5.454 18.488 1.00 87.69 105 GLN A O 1
ATOM 881 N N . ALA A 1 106 ? -16.867 -4.530 19.725 1.00 85.94 106 ALA A N 1
ATOM 882 C CA . ALA A 1 106 ? -17.384 -3.684 18.651 1.00 85.94 106 ALA A CA 1
ATOM 883 C C . ALA A 1 106 ? -16.404 -2.564 18.282 1.00 85.94 106 ALA A C 1
ATOM 885 O O . ALA A 1 106 ? -16.135 -2.355 17.100 1.00 85.94 106 ALA A O 1
ATOM 886 N N . ASP A 1 107 ? -15.820 -1.905 19.281 1.00 85.56 107 ASP A N 1
ATOM 887 C CA . ASP A 1 107 ? -14.813 -0.866 19.065 1.00 85.56 107 ASP A CA 1
ATOM 888 C C . ASP A 1 107 ? -13.537 -1.433 18.446 1.00 85.56 107 ASP A C 1
ATOM 890 O O . ASP A 1 107 ? -12.976 -0.820 17.542 1.00 85.56 107 ASP A O 1
ATOM 894 N N . PHE A 1 108 ? -13.120 -2.636 18.854 1.00 90.19 108 PHE A N 1
ATOM 895 C CA . PHE A 1 108 ? -11.994 -3.328 18.233 1.00 90.19 108 PHE A CA 1
ATOM 896 C C . PHE A 1 108 ? -12.227 -3.593 16.740 1.00 90.19 108 PHE A C 1
ATOM 898 O O . PHE A 1 108 ? -11.343 -3.311 15.937 1.00 90.19 108 PHE A O 1
ATOM 905 N N . ARG A 1 109 ? -13.419 -4.066 16.342 1.00 90.06 109 ARG A N 1
ATOM 906 C CA . ARG A 1 109 ? -13.758 -4.246 14.917 1.00 90.06 109 ARG A CA 1
ATOM 907 C C . ARG A 1 109 ? -13.713 -2.931 14.144 1.00 90.06 109 ARG A C 1
ATOM 909 O O . ARG A 1 109 ? -13.089 -2.881 13.095 1.00 90.06 109 ARG A O 1
ATOM 916 N N . ASN A 1 110 ? -14.286 -1.862 14.695 1.00 88.19 110 ASN A N 1
ATOM 917 C CA . ASN A 1 110 ? -14.216 -0.550 14.051 1.00 88.19 110 ASN A CA 1
ATOM 918 C C . ASN A 1 110 ? -12.759 -0.056 13.935 1.00 88.19 110 ASN A C 1
ATOM 920 O O . ASN A 1 110 ? -12.386 0.545 12.935 1.00 88.19 110 ASN A O 1
ATOM 924 N N . LEU A 1 111 ? -11.909 -0.307 14.937 1.00 90.00 111 LEU A N 1
ATOM 925 C CA . LEU A 1 111 ? -10.486 0.032 14.851 1.00 90.00 111 LEU A CA 1
ATOM 926 C C . LEU A 1 111 ? -9.773 -0.764 13.755 1.00 90.00 111 LEU A C 1
ATOM 928 O O . LEU A 1 111 ? -8.934 -0.185 13.071 1.00 90.00 111 LEU A O 1
ATOM 932 N N . LEU A 1 112 ? -10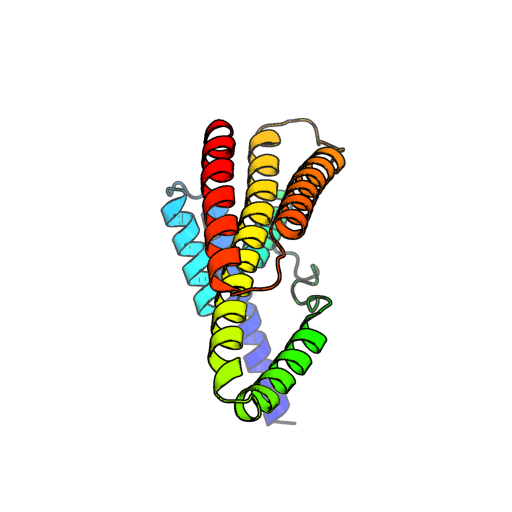.113 -2.043 13.564 1.00 92.38 112 LEU A N 1
ATOM 933 C CA . LEU A 1 112 ? -9.594 -2.835 12.446 1.00 92.38 112 LEU A CA 1
ATOM 934 C C . LEU A 1 112 ? -9.983 -2.206 11.104 1.00 92.38 112 LEU A C 1
ATOM 936 O O . LEU A 1 112 ? -9.093 -1.939 10.299 1.00 92.38 112 LEU A O 1
ATOM 940 N N . ASP A 1 113 ? -11.264 -1.871 10.920 1.00 91.31 113 ASP A N 1
ATOM 941 C CA . ASP A 1 113 ? -11.769 -1.229 9.698 1.00 91.31 113 ASP A CA 1
ATOM 942 C C . ASP A 1 113 ? -11.020 0.079 9.393 1.00 91.31 113 ASP A C 1
ATOM 944 O O . ASP A 1 113 ? -10.624 0.335 8.254 1.00 91.31 113 ASP A O 1
ATOM 948 N N . PHE A 1 114 ? -10.771 0.904 10.419 1.00 90.50 114 PHE A N 1
ATOM 949 C CA . PHE A 1 114 ? -9.954 2.105 10.257 1.00 90.50 114 PHE A CA 1
ATOM 950 C C . PHE A 1 114 ? -8.514 1.768 9.857 1.00 90.50 114 PHE A C 1
ATOM 952 O O . PHE A 1 114 ? -7.978 2.391 8.941 1.00 90.50 114 PHE A O 1
ATOM 959 N N . THR A 1 115 ? -7.866 0.817 10.536 1.00 92.75 115 THR A N 1
ATOM 960 C CA . THR A 1 115 ? -6.471 0.479 10.231 1.00 92.75 115 THR A CA 1
ATOM 961 C C . THR A 1 115 ? -6.302 -0.103 8.836 1.00 92.75 115 THR A C 1
ATOM 963 O O . THR A 1 115 ? -5.290 0.195 8.206 1.00 92.75 115 THR A O 1
ATOM 966 N N . ASP A 1 116 ? -7.276 -0.867 8.343 1.00 93.25 116 ASP A N 1
ATOM 967 C CA . ASP A 1 116 ? -7.269 -1.406 6.983 1.00 93.25 116 ASP A CA 1
ATOM 968 C C . ASP A 1 116 ? -7.394 -0.266 5.965 1.00 93.25 116 ASP A C 1
ATOM 970 O O . ASP A 1 116 ? -6.537 -0.116 5.094 1.00 93.25 116 ASP A O 1
ATOM 974 N N . LEU A 1 117 ? -8.370 0.630 6.150 1.00 91.50 117 LEU A N 1
ATOM 975 C CA . LEU A 1 117 ? -8.538 1.814 5.302 1.00 91.50 117 LEU A CA 1
ATOM 976 C C . LEU A 1 117 ? -7.293 2.717 5.297 1.00 91.50 117 LEU A C 1
ATOM 978 O O . LEU A 1 117 ? -6.861 3.189 4.244 1.00 91.50 117 LEU A O 1
ATOM 982 N N . PHE A 1 118 ? -6.707 2.971 6.468 1.00 91.75 118 PHE A N 1
ATOM 983 C CA . PHE A 1 118 ? -5.512 3.803 6.596 1.00 91.75 118 PHE A CA 1
ATOM 984 C C . PHE A 1 118 ? -4.292 3.144 5.935 1.00 91.75 118 PHE A C 1
ATOM 986 O O . PHE A 1 118 ? -3.499 3.818 5.277 1.00 91.75 118 PHE A O 1
ATOM 993 N N . GLN A 1 119 ? -4.141 1.820 6.055 1.00 93.00 119 GLN A N 1
ATOM 994 C CA . GLN A 1 119 ? -3.086 1.072 5.364 1.00 93.00 119 GLN A CA 1
ATOM 995 C C . GLN A 1 119 ? -3.252 1.132 3.843 1.00 93.00 119 GLN A C 1
ATOM 997 O O . GLN A 1 119 ? -2.275 1.409 3.143 1.00 93.00 119 GLN A O 1
ATOM 1002 N N . ASP A 1 120 ? -4.473 0.944 3.341 1.00 92.12 120 ASP A N 1
ATOM 1003 C CA . ASP A 1 120 ? -4.789 1.064 1.916 1.00 92.12 120 ASP A CA 1
ATOM 1004 C C . ASP A 1 120 ? -4.470 2.464 1.392 1.00 92.12 120 ASP A C 1
ATOM 1006 O O . ASP A 1 120 ? -3.827 2.623 0.350 1.00 92.12 120 ASP A O 1
ATOM 1010 N N . ARG A 1 121 ? -4.829 3.501 2.153 1.00 91.19 121 ARG A N 1
ATOM 1011 C CA . ARG A 1 121 ? -4.495 4.886 1.821 1.00 91.19 121 ARG A CA 1
ATOM 1012 C C . ARG A 1 121 ? -2.985 5.124 1.781 1.00 91.19 121 ARG A C 1
ATOM 1014 O O . ARG A 1 121 ? -2.479 5.734 0.834 1.00 91.19 121 ARG A O 1
ATOM 1021 N N . MET A 1 122 ? -2.247 4.621 2.765 1.00 91.56 122 MET A N 1
ATOM 1022 C CA . MET A 1 122 ? -0.792 4.750 2.798 1.00 91.56 122 MET A CA 1
ATOM 1023 C C . MET A 1 122 ? -0.103 4.025 1.640 1.00 91.56 122 MET A C 1
ATOM 1025 O O . MET A 1 122 ? 0.872 4.531 1.071 1.00 91.56 122 MET A O 1
ATOM 1029 N N . MET A 1 123 ? -0.621 2.858 1.263 1.00 90.31 123 MET A N 1
ATOM 1030 C CA . MET A 1 123 ? -0.179 2.116 0.088 1.00 90.31 123 MET A CA 1
ATOM 1031 C C . MET A 1 123 ? -0.460 2.902 -1.195 1.00 90.31 123 MET A C 1
ATOM 1033 O O . MET A 1 123 ? 0.464 3.103 -1.982 1.00 90.31 123 MET A O 1
ATOM 1037 N N . PHE A 1 124 ? -1.671 3.447 -1.351 1.00 90.25 124 PHE A N 1
ATOM 1038 C CA . PHE A 1 124 ? -2.032 4.304 -2.480 1.00 90.25 124 PHE A CA 1
ATOM 1039 C C . PHE A 1 124 ? -1.092 5.510 -2.616 1.00 90.25 124 PHE A C 1
ATOM 1041 O O . PHE A 1 124 ? -0.566 5.754 -3.697 1.00 90.25 124 PHE A O 1
ATOM 1048 N N . LEU A 1 125 ? -0.829 6.253 -1.533 1.00 90.38 125 LEU A N 1
ATOM 1049 C CA . LEU A 1 125 ? 0.077 7.409 -1.579 1.00 90.38 125 LEU A CA 1
ATOM 1050 C C . LEU A 1 125 ? 1.510 7.005 -1.947 1.00 90.38 125 LEU A C 1
ATOM 1052 O O . LEU A 1 125 ? 2.189 7.727 -2.679 1.00 90.38 125 LEU A O 1
ATOM 1056 N N . SER A 1 126 ? 1.965 5.852 -1.452 1.00 90.75 126 SER A N 1
ATOM 1057 C CA . SER A 1 126 ? 3.287 5.313 -1.778 1.00 90.75 126 SER A CA 1
ATOM 1058 C C . SER A 1 126 ? 3.395 4.939 -3.257 1.00 90.75 126 SER A C 1
ATOM 1060 O O . SER A 1 126 ? 4.424 5.189 -3.879 1.00 90.75 126 SER A O 1
ATOM 1062 N N . ASP A 1 127 ? 2.347 4.354 -3.831 1.00 90.88 127 ASP A N 1
ATOM 1063 C CA . ASP A 1 127 ? 2.335 3.947 -5.236 1.00 90.88 127 ASP A CA 1
ATOM 1064 C C . ASP A 1 127 ? 2.120 5.149 -6.169 1.00 90.88 127 ASP A C 1
ATOM 1066 O O . ASP A 1 127 ? 2.769 5.238 -7.210 1.00 90.88 127 ASP A O 1
ATOM 1070 N N . L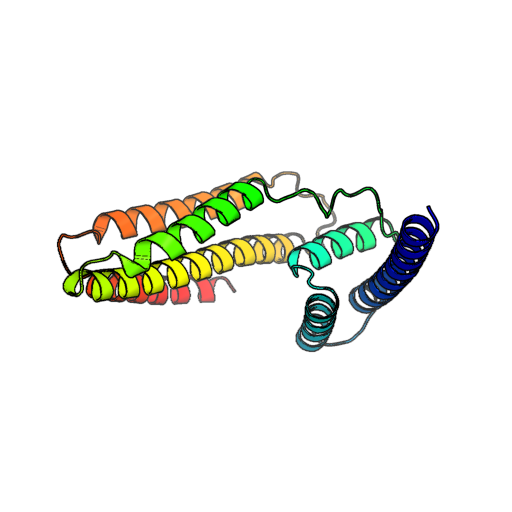EU A 1 128 ? 1.321 6.140 -5.757 1.00 88.44 128 LEU A N 1
ATOM 1071 C CA . LEU A 1 128 ? 1.181 7.421 -6.452 1.00 88.44 128 LEU A CA 1
ATOM 1072 C C . LEU A 1 128 ? 2.520 8.165 -6.536 1.00 88.44 128 LEU A C 1
ATOM 1074 O O . LEU A 1 128 ? 2.856 8.714 -7.582 1.00 88.44 128 LEU A O 1
ATOM 1078 N N . LEU A 1 129 ? 3.310 8.164 -5.459 1.00 89.75 129 LEU A N 1
ATOM 1079 C CA . LEU A 1 129 ? 4.656 8.740 -5.456 1.00 89.75 129 LEU A CA 1
ATOM 1080 C C . LEU A 1 129 ? 5.547 8.102 -6.534 1.00 89.75 129 LEU A C 1
ATOM 1082 O O . LEU A 1 129 ? 6.223 8.812 -7.281 1.00 89.75 129 LEU A O 1
ATOM 1086 N N . LEU A 1 130 ? 5.529 6.768 -6.624 1.00 89.94 130 LEU A N 1
ATOM 1087 C CA . LEU A 1 130 ? 6.285 6.018 -7.629 1.00 89.94 130 LEU A CA 1
ATOM 1088 C C . LEU A 1 130 ? 5.778 6.309 -9.044 1.00 89.94 130 LEU A C 1
ATOM 1090 O O . LEU A 1 130 ? 6.584 6.519 -9.948 1.00 89.94 130 LEU A O 1
ATOM 1094 N N . TYR A 1 131 ? 4.460 6.363 -9.228 1.00 88.81 131 TYR A N 1
ATOM 1095 C CA . TYR A 1 131 ? 3.838 6.715 -10.499 1.00 88.81 131 TYR A CA 1
ATOM 1096 C C . TYR A 1 131 ? 4.271 8.107 -10.974 1.00 88.81 131 TYR A C 1
ATOM 1098 O O . TYR A 1 131 ? 4.778 8.238 -12.084 1.00 88.81 131 TYR A O 1
ATOM 1106 N N . LEU A 1 132 ? 4.157 9.131 -10.120 1.00 85.81 132 LEU A N 1
ATOM 1107 C CA . LEU A 1 132 ? 4.542 10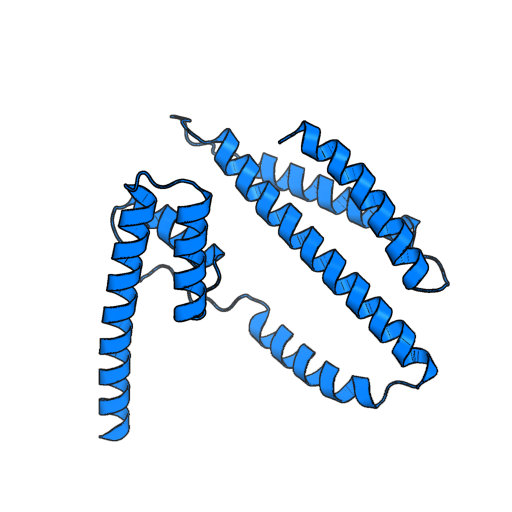.507 -10.453 1.00 85.81 132 LEU A CA 1
ATOM 1108 C C . LEU A 1 132 ? 6.032 10.626 -10.792 1.00 85.81 132 LEU A C 1
ATOM 1110 O O . LEU A 1 132 ? 6.401 11.383 -11.689 1.00 85.81 132 LEU A O 1
ATOM 1114 N N . PHE A 1 133 ? 6.888 9.874 -10.093 1.00 86.94 133 PHE A N 1
ATOM 1115 C CA . PHE A 1 133 ? 8.305 9.778 -10.431 1.00 86.94 133 PHE A CA 1
ATOM 1116 C C . PHE A 1 133 ? 8.504 9.199 -11.837 1.00 86.94 133 PHE A C 1
ATOM 1118 O O . PHE A 1 133 ? 9.156 9.822 -12.673 1.00 86.94 133 PHE A O 1
ATOM 1125 N N . LEU A 1 134 ? 7.909 8.040 -12.129 1.00 88.12 134 LEU A N 1
ATOM 1126 C CA . LEU A 1 134 ? 8.045 7.387 -13.434 1.00 88.12 134 LEU A CA 1
ATOM 1127 C C . LEU A 1 134 ? 7.492 8.255 -14.572 1.00 88.12 134 LEU A C 1
ATOM 1129 O O . LEU A 1 134 ? 8.143 8.391 -15.605 1.00 88.12 134 LEU A O 1
ATOM 1133 N N . GLU A 1 135 ? 6.333 8.880 -14.374 1.00 85.38 135 GLU A N 1
ATOM 1134 C CA . GLU A 1 135 ? 5.691 9.749 -15.363 1.00 85.38 135 GLU A CA 1
ATOM 1135 C C . GLU A 1 135 ? 6.511 10.990 -15.698 1.00 85.38 135 GLU A C 1
ATOM 1137 O O . GLU A 1 135 ? 6.532 11.426 -16.848 1.00 85.38 135 GLU A O 1
ATOM 1142 N N . ARG A 1 136 ? 7.200 11.561 -14.709 1.00 81.75 136 ARG A N 1
ATOM 1143 C CA . ARG A 1 136 ? 8.038 12.740 -14.916 1.00 81.75 136 ARG A CA 1
ATOM 1144 C C . ARG A 1 136 ? 9.379 12.400 -15.554 1.00 81.75 136 ARG A C 1
ATOM 1146 O O . ARG A 1 136 ? 9.860 13.157 -16.394 1.00 81.75 136 ARG A O 1
ATOM 1153 N N . GLU A 1 137 ? 9.994 11.298 -15.141 1.00 83.25 137 GLU A N 1
ATOM 1154 C CA . GLU A 1 137 ? 11.326 10.918 -15.614 1.00 83.25 137 GLU A CA 1
ATOM 1155 C C . GLU A 1 137 ? 11.287 10.151 -16.949 1.00 83.25 137 GLU A C 1
ATOM 1157 O O . GLU A 1 137 ? 12.325 10.009 -17.605 1.00 83.25 137 GLU A O 1
ATOM 1162 N N . LYS A 1 138 ? 10.113 9.679 -17.407 1.00 79.38 138 LYS A N 1
ATOM 1163 C CA . LYS A 1 138 ? 9.999 8.957 -18.684 1.00 79.38 138 LYS A CA 1
ATOM 1164 C C . LYS A 1 138 ? 10.535 9.799 -19.845 1.00 79.38 138 LYS A C 1
ATOM 1166 O O . LYS A 1 138 ? 10.113 10.927 -20.084 1.00 79.38 138 LYS A O 1
ATOM 1171 N N . GLY A 1 139 ? 11.482 9.238 -20.594 1.00 68.56 139 GLY A N 1
ATOM 1172 C CA . GLY A 1 139 ? 12.090 9.913 -21.745 1.00 68.56 139 GLY A CA 1
ATOM 1173 C C . GLY A 1 139 ? 12.998 11.101 -21.399 1.00 68.56 139 GLY A C 1
ATOM 1174 O O . GLY A 1 139 ? 13.480 11.766 -22.317 1.00 68.56 139 GLY A O 1
ATOM 1175 N N . SER A 1 140 ? 13.272 11.368 -20.116 1.00 67.25 140 SER A N 1
ATOM 1176 C CA . SER A 1 140 ? 14.276 12.358 -19.729 1.00 67.25 140 SER A CA 1
ATOM 1177 C C . SER A 1 140 ? 15.679 11.835 -20.047 1.00 67.25 140 SER A C 1
ATOM 1179 O O . SER A 1 140 ? 16.102 10.791 -19.559 1.00 67.25 140 SER A O 1
ATOM 1181 N N . PHE A 1 141 ? 16.432 12.584 -20.857 1.00 58.72 141 PHE A N 1
ATOM 1182 C CA . PHE A 1 141 ? 17.842 12.291 -21.154 1.00 58.72 141 PHE A CA 1
ATOM 1183 C C . PHE A 1 141 ? 18.802 12.790 -20.063 1.00 58.72 141 PHE A C 1
ATOM 1185 O O . PHE A 1 141 ? 19.997 12.503 -20.118 1.00 58.72 141 PHE A O 1
ATOM 1192 N N . LYS A 1 142 ? 18.306 13.564 -19.088 1.00 58.41 142 LYS A N 1
ATOM 1193 C CA . LYS A 1 142 ? 19.086 14.059 -17.948 1.00 58.41 142 LYS A CA 1
ATOM 1194 C C . LYS A 1 142 ? 18.627 13.339 -16.688 1.00 58.41 142 LYS A C 1
ATOM 1196 O O . LYS A 1 142 ? 17.437 13.344 -16.388 1.00 58.41 142 LYS A O 1
ATOM 1201 N N . SER A 1 143 ? 19.568 12.763 -15.945 1.00 58.19 143 SER A N 1
ATOM 1202 C CA . SER A 1 143 ? 19.293 12.229 -14.614 1.00 58.19 143 SER A CA 1
ATOM 1203 C C . SER A 1 143 ? 18.762 13.347 -13.719 1.00 58.19 143 SER A C 1
ATOM 1205 O O . SER A 1 143 ? 19.441 14.354 -13.508 1.00 58.19 143 SER A O 1
ATOM 1207 N N . SER A 1 144 ? 17.552 13.184 -13.197 1.00 57.19 144 SER A N 1
ATOM 1208 C CA . SER A 1 144 ? 17.066 14.009 -12.099 1.00 57.19 144 SER A CA 1
ATOM 1209 C C . SER A 1 144 ? 17.827 13.620 -10.834 1.00 57.19 144 SER A C 1
ATOM 1211 O O . SER A 1 144 ? 17.664 12.522 -10.310 1.00 57.19 144 SER A O 1
ATOM 1213 N N . GLU A 1 145 ? 18.712 14.502 -10.369 1.00 59.09 145 GLU A N 1
ATOM 1214 C CA . GLU A 1 145 ? 19.455 14.313 -9.112 1.00 59.09 145 GLU A CA 1
ATOM 1215 C C . GLU A 1 145 ? 18.589 14.599 -7.872 1.00 59.09 145 GLU A C 1
ATOM 1217 O O . GLU A 1 145 ? 19.019 14.371 -6.744 1.00 59.09 145 GLU A O 1
ATOM 1222 N N . ASP A 1 146 ? 17.365 15.103 -8.056 1.00 73.00 146 ASP A N 1
ATOM 1223 C CA . ASP A 1 146 ? 16.614 15.747 -6.986 1.00 73.00 146 ASP A CA 1
ATOM 1224 C C . ASP A 1 146 ? 15.359 14.966 -6.583 1.00 73.00 146 ASP A C 1
ATOM 1226 O O . ASP A 1 146 ? 14.220 15.353 -6.866 1.00 73.00 146 ASP A O 1
ATOM 1230 N N . ILE A 1 147 ? 15.583 13.855 -5.877 1.00 80.94 147 ILE A N 1
ATOM 1231 C CA . ILE A 1 147 ? 14.511 13.057 -5.266 1.00 80.94 147 ILE A CA 1
ATOM 1232 C C . ILE A 1 147 ? 13.741 13.835 -4.182 1.00 80.94 147 ILE A C 1
ATOM 1234 O O . ILE A 1 147 ? 12.614 13.469 -3.843 1.00 80.94 147 ILE A O 1
ATOM 1238 N N . SER A 1 148 ? 14.320 14.925 -3.656 1.00 82.88 148 SER A N 1
ATOM 1239 C CA . SER A 1 148 ? 13.760 15.683 -2.532 1.00 82.88 148 SER A CA 1
ATOM 1240 C C . SER A 1 148 ? 12.371 16.236 -2.839 1.00 82.88 148 SER A C 1
ATOM 1242 O O . SER A 1 148 ? 11.490 16.149 -1.996 1.00 82.88 148 SER A O 1
ATOM 1244 N N . LYS A 1 149 ? 12.109 16.659 -4.081 1.00 82.06 149 LYS A N 1
ATOM 1245 C CA . LYS A 1 149 ? 10.795 17.175 -4.503 1.00 82.06 149 LYS A CA 1
ATOM 1246 C C . LYS A 1 149 ? 9.669 16.152 -4.357 1.00 82.06 149 LYS A C 1
ATOM 1248 O O . LYS A 1 149 ? 8.540 16.518 -4.038 1.00 82.06 149 LYS A O 1
ATOM 1253 N N . TYR A 1 150 ? 9.965 14.878 -4.602 1.00 83.88 150 TYR A N 1
ATOM 1254 C CA . TYR A 1 150 ? 8.996 13.795 -4.449 1.00 83.88 150 TYR A CA 1
ATOM 1255 C C . TYR A 1 150 ? 8.765 13.488 -2.963 1.00 83.88 150 TYR A C 1
ATOM 1257 O O . TYR A 1 150 ? 7.627 13.302 -2.534 1.00 83.88 150 TYR A O 1
ATOM 1265 N N . LEU A 1 151 ? 9.832 13.515 -2.159 1.00 86.94 151 LEU A N 1
ATOM 1266 C CA . LEU A 1 151 ? 9.742 13.355 -0.707 1.00 86.94 151 LEU A CA 1
ATOM 1267 C C . LEU A 1 151 ? 8.995 14.520 -0.040 1.00 86.94 151 LEU A C 1
ATOM 1269 O O . LEU A 1 151 ? 8.170 14.278 0.835 1.00 86.94 151 LEU A O 1
ATOM 1273 N N . ASP A 1 152 ? 9.206 15.755 -0.495 1.00 86.50 152 ASP A N 1
ATOM 1274 C CA . ASP A 1 152 ? 8.494 16.947 -0.028 1.00 86.50 152 ASP A CA 1
ATOM 1275 C C . ASP A 1 152 ? 7.001 16.864 -0.355 1.00 86.50 152 ASP A C 1
ATOM 1277 O O . ASP A 1 152 ? 6.162 17.136 0.505 1.00 86.50 152 ASP A O 1
ATOM 1281 N N . PHE A 1 153 ? 6.650 16.439 -1.574 1.00 85.38 153 PHE A N 1
ATOM 1282 C CA . PHE A 1 153 ? 5.260 16.174 -1.947 1.00 85.38 153 PHE A CA 1
ATOM 1283 C C . PHE A 1 153 ? 4.625 15.123 -1.028 1.00 85.38 153 PHE A C 1
ATOM 1285 O O . PHE A 1 153 ? 3.534 15.341 -0.496 1.00 85.38 153 PHE A O 1
ATOM 1292 N N . PHE A 1 154 ? 5.312 13.999 -0.807 1.00 88.12 154 PHE A N 1
ATOM 1293 C CA . PHE A 1 154 ? 4.822 12.924 0.053 1.00 88.12 154 PHE A CA 1
ATOM 1294 C C . PHE A 1 154 ? 4.646 13.393 1.503 1.00 88.12 154 PHE A C 1
ATOM 1296 O O . PHE A 1 154 ? 3.605 13.148 2.112 1.00 88.12 154 PHE A O 1
ATOM 1303 N N . HIS A 1 155 ? 5.614 14.147 2.028 1.00 90.31 155 HIS A N 1
ATOM 1304 C CA . HIS A 1 155 ? 5.545 14.756 3.351 1.00 90.31 155 HIS A CA 1
ATOM 1305 C C . HIS A 1 155 ? 4.343 15.698 3.486 1.00 90.31 155 HIS A C 1
ATOM 1307 O O . HIS A 1 155 ? 3.588 15.575 4.445 1.00 90.31 155 HIS A O 1
ATOM 1313 N N . GLN A 1 156 ? 4.106 16.588 2.518 1.00 89.69 156 GLN A N 1
ATOM 1314 C CA . GLN A 1 156 ? 2.950 17.492 2.551 1.00 89.69 156 GLN A CA 1
ATOM 1315 C C . GLN A 1 156 ? 1.615 16.738 2.535 1.00 89.69 156 GLN A C 1
ATOM 1317 O O . GLN A 1 156 ? 0.668 17.155 3.203 1.00 89.69 156 GLN A O 1
ATOM 1322 N N . LYS A 1 157 ? 1.520 15.638 1.776 1.00 88.94 157 LYS A N 1
ATOM 1323 C CA . LYS A 1 157 ? 0.313 14.800 1.737 1.00 88.94 157 LYS A CA 1
ATOM 1324 C C . LYS A 1 157 ? 0.072 14.111 3.076 1.00 88.94 157 LYS A C 1
ATOM 1326 O O . LYS A 1 157 ? -1.041 14.194 3.586 1.00 88.94 157 LYS A O 1
ATOM 1331 N N . LEU A 1 158 ? 1.115 13.520 3.656 1.00 91.38 158 LEU A N 1
ATOM 1332 C CA . LEU A 1 158 ? 1.061 12.916 4.985 1.00 91.38 158 LEU A CA 1
ATOM 1333 C C . LEU A 1 158 ? 0.671 13.928 6.059 1.00 91.38 158 LEU A C 1
ATOM 1335 O O . LEU A 1 158 ? -0.212 13.659 6.862 1.00 91.38 158 LEU A O 1
ATOM 1339 N N . PHE A 1 159 ? 1.311 15.095 6.057 1.00 92.00 159 PHE A N 1
ATOM 1340 C CA . PHE A 1 159 ? 1.078 16.134 7.051 1.00 92.00 159 PHE A CA 1
ATOM 1341 C C . PHE A 1 159 ? -0.392 16.563 7.082 1.00 92.00 159 PHE A C 1
ATOM 1343 O O . PHE A 1 159 ? -1.014 16.494 8.134 1.00 92.00 159 PHE A O 1
ATOM 1350 N N . ARG A 1 160 ? -0.979 16.876 5.919 1.00 89.25 160 ARG A N 1
ATOM 1351 C CA . ARG A 1 160 ? -2.405 17.234 5.814 1.00 89.25 160 ARG A CA 1
ATOM 1352 C C . ARG A 1 160 ? -3.339 16.119 6.273 1.00 89.25 160 ARG A C 1
ATOM 1354 O O . ARG A 1 160 ? -4.403 16.390 6.815 1.00 89.25 160 ARG A O 1
ATOM 1361 N N . GLU A 1 161 ? -2.968 14.872 6.005 1.00 92.12 161 GLU A N 1
ATOM 1362 C CA . GLU A 1 161 ? -3.754 13.718 6.425 1.00 92.12 161 GLU A CA 1
ATOM 1363 C C . GLU A 1 161 ? -3.735 13.554 7.949 1.00 92.12 161 GLU A C 1
ATOM 1365 O O . GLU A 1 161 ? -4.783 13.347 8.557 1.00 92.12 161 GLU A O 1
ATOM 1370 N N . PHE A 1 162 ? -2.574 13.739 8.582 1.00 92.19 162 PHE A N 1
ATOM 1371 C CA . PHE A 1 162 ? -2.459 13.743 10.040 1.00 92.19 162 PHE A CA 1
ATOM 1372 C C . PHE A 1 162 ? -3.147 14.943 10.692 1.00 92.19 162 PHE A C 1
ATOM 1374 O O . PHE A 1 162 ? -3.780 14.756 11.728 1.00 92.19 162 PHE A O 1
ATOM 1381 N N . GLU A 1 163 ? -3.057 16.141 10.107 1.00 92.81 163 GLU A N 1
ATOM 1382 C CA . GLU A 1 163 ? -3.802 17.319 10.573 1.00 92.81 163 GLU A CA 1
ATOM 1383 C C . GLU A 1 163 ? -5.304 17.032 10.584 1.00 92.81 163 GLU A C 1
ATOM 1385 O O . GLU A 1 163 ? -5.952 17.195 11.614 1.00 92.81 163 GLU A O 1
ATOM 1390 N N . PHE A 1 164 ? -5.840 16.504 9.481 1.00 90.88 164 PHE A N 1
ATOM 1391 C CA . PHE A 1 164 ? -7.259 16.179 9.404 1.00 90.88 164 PHE A CA 1
ATOM 1392 C C . PHE A 1 164 ? -7.660 15.106 10.422 1.00 90.88 164 PHE A C 1
ATOM 1394 O O . PHE A 1 164 ? -8.634 15.284 11.146 1.00 90.88 164 PHE A O 1
ATOM 1401 N N . ILE A 1 165 ? -6.885 14.019 10.543 1.00 91.44 165 ILE A N 1
ATOM 1402 C CA . ILE A 1 165 ? -7.125 12.986 11.563 1.00 91.44 165 IL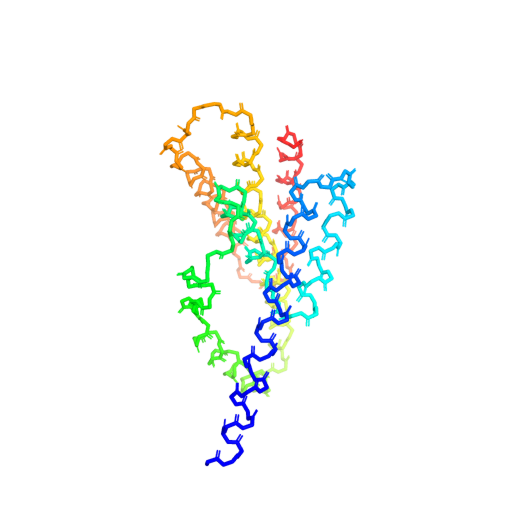E A CA 1
ATOM 1403 C C . ILE A 1 165 ? -7.163 13.609 12.965 1.00 91.44 165 ILE A C 1
ATOM 1405 O O . ILE A 1 165 ? -8.046 13.274 13.749 1.00 91.44 165 ILE A O 1
ATOM 1409 N N . GLN A 1 166 ? -6.242 14.520 13.289 1.00 89.81 166 GLN A N 1
ATOM 1410 C CA . GLN A 1 166 ? -6.234 15.210 14.581 1.00 89.81 166 GLN A CA 1
ATOM 1411 C C . GLN A 1 166 ? -7.483 16.070 14.803 1.00 89.81 166 GLN A C 1
ATOM 1413 O O . GLN A 1 166 ? -7.986 16.105 15.924 1.00 89.81 166 GLN A O 1
ATOM 1418 N N . GLU A 1 167 ? -7.992 16.729 13.764 1.00 88.94 167 GLU A N 1
ATOM 1419 C CA . GLU A 1 167 ? -9.201 17.559 13.834 1.00 88.94 167 GLU A CA 1
ATOM 1420 C C . GLU A 1 167 ? -10.469 16.739 14.109 1.00 88.94 167 GLU A C 1
ATOM 1422 O O . GLU A 1 167 ? -11.334 17.180 14.870 1.00 88.94 167 GLU A O 1
ATOM 1427 N N . ILE A 1 168 ? -10.575 15.544 13.520 1.00 88.88 168 ILE A N 1
ATOM 1428 C CA . ILE A 1 168 ? -11.771 14.695 13.643 1.00 88.88 168 ILE A CA 1
ATOM 1429 C C . ILE A 1 168 ? -11.703 13.694 14.806 1.00 88.88 168 ILE A C 1
ATOM 1431 O O . ILE A 1 168 ? -12.694 13.027 15.109 1.00 88.88 168 ILE A O 1
ATOM 1435 N N . ILE A 1 169 ? -10.557 13.566 15.492 1.00 86.06 169 ILE A N 1
ATOM 1436 C CA . ILE A 1 169 ? -10.472 12.768 16.722 1.00 86.06 169 ILE A CA 1
ATOM 1437 C C . ILE A 1 169 ? -11.352 13.425 17.789 1.00 86.06 169 ILE A C 1
ATOM 1439 O O . ILE A 1 169 ? -11.022 14.461 18.366 1.00 86.06 169 ILE A O 1
ATOM 1443 N N . GLN A 1 170 ? -12.474 12.776 18.089 1.00 77.38 170 GLN A N 1
ATOM 1444 C CA . GLN A 1 170 ? -13.393 13.181 19.145 1.00 77.38 170 GLN A CA 1
ATOM 1445 C C . GLN A 1 170 ? -13.739 11.998 20.057 1.00 77.38 170 GLN A C 1
ATOM 1447 O O . GLN A 1 170 ? -13.743 10.848 19.607 1.00 77.38 170 GLN A O 1
ATOM 1452 N N . PRO A 1 171 ? -14.063 12.245 21.342 1.00 70.12 171 PRO A N 1
ATOM 1453 C CA . PRO A 1 171 ? -14.647 11.226 22.205 1.00 70.12 171 PRO A CA 1
ATOM 1454 C C . PRO A 1 171 ? -15.972 10.738 21.605 1.00 70.12 171 PRO A C 1
ATOM 1456 O O . PRO A 1 171 ? -16.922 11.507 21.478 1.00 70.12 171 PRO A O 1
ATOM 1459 N N . GLY A 1 172 ? -16.050 9.466 21.224 1.00 69.06 172 GLY A N 1
ATOM 1460 C CA . GLY A 1 172 ? -17.229 8.932 20.551 1.00 69.06 172 GLY A CA 1
ATOM 1461 C C . GLY A 1 172 ? -16.956 7.622 19.825 1.00 69.06 172 GLY A C 1
ATOM 1462 O O . GLY A 1 172 ? -15.954 6.953 20.067 1.00 69.06 172 GLY A O 1
ATOM 1463 N N . SER A 1 173 ? -17.875 7.241 18.939 1.00 74.25 173 SER A N 1
ATOM 1464 C CA . SER A 1 173 ? -17.762 6.001 18.171 1.00 74.25 173 SER A CA 1
ATOM 1465 C C . SER A 1 173 ? -16.725 6.130 17.054 1.00 74.25 173 SER A C 1
ATOM 1467 O O . SER A 1 173 ? -16.843 7.008 16.198 1.00 74.25 173 SER A O 1
ATOM 1469 N N . VAL A 1 174 ? -15.787 5.178 16.993 1.00 81.12 174 VAL A N 1
ATOM 1470 C CA . VAL A 1 174 ? -14.813 5.011 15.892 1.00 81.12 174 VAL A CA 1
ATOM 1471 C C . VAL A 1 174 ? -15.500 4.976 14.519 1.00 81.12 174 VAL A C 1
ATOM 1473 O O . VAL A 1 174 ? -14.945 5.430 13.524 1.00 81.12 174 VAL A O 1
ATOM 1476 N N . LYS A 1 175 ? -16.751 4.511 14.457 1.00 82.44 175 LYS A N 1
ATOM 1477 C CA . LYS A 1 175 ? -17.545 4.492 13.227 1.00 82.44 175 LYS A CA 1
ATOM 1478 C C . LYS A 1 175 ? -17.775 5.888 12.634 1.00 82.44 175 LYS A C 1
ATOM 1480 O O . LYS A 1 175 ? -17.704 6.041 11.419 1.00 82.44 175 LYS A O 1
ATOM 1485 N N . ASN A 1 176 ? -18.051 6.896 13.464 1.00 86.38 176 ASN A N 1
ATOM 1486 C CA . ASN A 1 176 ? -18.261 8.265 12.979 1.00 86.38 176 ASN A CA 1
ATOM 1487 C C . ASN A 1 176 ? -16.956 8.851 12.443 1.00 86.38 176 ASN A C 1
ATOM 1489 O O . ASN A 1 176 ? -16.940 9.423 11.360 1.00 86.38 176 ASN A O 1
ATOM 1493 N N . PHE A 1 177 ? -15.855 8.599 13.152 1.00 88.88 177 PHE A N 1
ATOM 1494 C CA . PHE A 1 177 ? -14.518 8.964 12.703 1.00 88.88 177 PHE A CA 1
ATOM 1495 C C . PHE A 1 177 ? -14.191 8.361 11.322 1.00 88.88 177 PHE A C 1
ATOM 1497 O O . PHE A 1 177 ? -13.732 9.076 10.435 1.00 88.88 177 PHE A O 1
ATOM 1504 N N . ILE A 1 178 ? -14.504 7.079 11.085 1.00 90.12 178 ILE A N 1
ATOM 1505 C CA . ILE A 1 178 ? -14.316 6.447 9.764 1.00 90.12 178 ILE A CA 1
ATOM 1506 C C . ILE A 1 178 ? -15.171 7.125 8.688 1.00 90.12 178 ILE A C 1
ATOM 1508 O O . ILE A 1 178 ? -14.691 7.340 7.577 1.00 90.12 178 ILE A O 1
ATOM 1512 N N . LEU A 1 179 ? -16.427 7.471 8.984 1.00 90.25 179 LEU A N 1
ATOM 1513 C CA . LEU A 1 179 ? -17.305 8.149 8.022 1.00 90.25 179 LEU A CA 1
ATOM 1514 C C . LEU A 1 179 ? -16.771 9.533 7.630 1.00 90.25 179 LEU A C 1
ATOM 1516 O O . LEU A 1 179 ? -16.758 9.873 6.450 1.00 90.25 179 LEU A O 1
ATOM 1520 N N . GLU A 1 180 ? -16.286 10.311 8.594 1.00 92.19 180 GLU A N 1
ATOM 1521 C CA . GLU A 1 180 ? -15.687 11.623 8.327 1.00 92.19 180 GLU A CA 1
ATOM 1522 C C . GLU A 1 180 ? -14.384 11.496 7.529 1.00 92.19 180 GLU A C 1
ATOM 1524 O O . GLU A 1 180 ? -14.184 12.203 6.539 1.00 92.19 180 GLU A O 1
ATOM 1529 N N . TYR A 1 181 ? -13.531 10.537 7.897 1.00 92.69 181 TYR A N 1
ATOM 1530 C CA . TYR A 1 181 ? -12.281 10.267 7.192 1.00 92.69 181 TYR A CA 1
ATOM 1531 C C . TYR A 1 181 ? -12.499 9.771 5.759 1.00 92.69 181 TYR A C 1
ATOM 1533 O O . TYR A 1 181 ? -11.866 10.271 4.832 1.00 92.69 181 TYR A O 1
ATOM 1541 N N . THR A 1 182 ? -13.435 8.848 5.540 1.00 91.75 182 THR A N 1
ATOM 1542 C CA . THR A 1 182 ? -13.791 8.382 4.188 1.00 91.75 182 THR A CA 1
ATOM 1543 C C . THR A 1 182 ? -14.401 9.490 3.333 1.00 91.75 182 THR A C 1
ATOM 1545 O O . THR A 1 182 ? -14.061 9.589 2.154 1.00 91.75 182 THR A O 1
ATOM 1548 N N . GLY A 1 183 ? -15.242 10.353 3.913 1.00 91.81 183 GLY A N 1
ATOM 1549 C CA . GLY A 1 183 ? -15.776 11.534 3.230 1.00 91.81 183 GLY A CA 1
ATOM 1550 C C . GLY A 1 183 ? -14.667 12.478 2.764 1.00 91.81 183 GLY A C 1
ATOM 1551 O O . GLY A 1 183 ? -14.598 12.824 1.587 1.00 91.81 183 GLY A O 1
ATOM 1552 N N . TRP A 1 184 ? -13.729 12.807 3.652 1.00 92.81 184 TRP A N 1
ATOM 1553 C CA . TRP A 1 184 ? -12.570 13.628 3.299 1.00 92.81 184 TRP A CA 1
ATOM 1554 C C . TRP A 1 184 ? -11.676 12.972 2.242 1.00 92.81 184 TRP A C 1
ATOM 1556 O O . TRP A 1 184 ? -11.205 13.645 1.322 1.00 92.81 184 TRP A O 1
ATOM 1566 N N . LEU A 1 185 ? -11.451 11.656 2.328 1.00 90.88 185 LEU A N 1
ATOM 1567 C CA . LEU A 1 185 ? -10.692 10.924 1.315 1.00 90.88 185 LEU A CA 1
ATOM 1568 C C . LEU A 1 185 ? -11.352 11.008 -0.063 1.00 90.88 185 LEU A C 1
ATOM 1570 O O . LEU A 1 185 ? -10.631 11.172 -1.047 1.00 90.88 185 LEU A O 1
ATOM 1574 N N . ALA A 1 186 ? -12.683 10.929 -0.142 1.00 87.94 186 ALA A N 1
ATOM 1575 C CA . ALA A 1 186 ? -13.415 11.068 -1.398 1.00 87.94 186 ALA A CA 1
ATOM 1576 C C . ALA A 1 186 ? -13.198 12.457 -2.022 1.00 87.94 186 ALA A C 1
ATOM 1578 O O . ALA A 1 186 ? -12.838 12.545 -3.197 1.00 87.94 186 ALA A O 1
ATOM 1579 N N . ASP A 1 187 ? -13.292 13.524 -1.225 1.00 86.69 187 ASP A N 1
ATOM 1580 C CA . ASP A 1 187 ? -13.013 14.890 -1.686 1.00 86.69 187 ASP A CA 1
ATOM 1581 C C . ASP A 1 187 ? -11.567 15.033 -2.188 1.00 86.69 187 ASP A C 1
ATOM 1583 O O . ASP A 1 187 ? -11.302 15.621 -3.238 1.00 86.69 187 ASP A O 1
ATOM 1587 N N . LYS A 1 188 ? -10.599 14.444 -1.473 1.00 82.69 188 LYS A N 1
ATOM 1588 C CA . LYS A 1 188 ? -9.183 14.483 -1.871 1.00 82.69 188 LYS A CA 1
ATOM 1589 C C . LYS A 1 188 ? -8.847 13.603 -3.061 1.00 82.69 188 LYS A C 1
ATOM 1591 O O . LYS A 1 188 ? -7.849 13.875 -3.730 1.00 82.69 188 LYS A O 1
ATOM 1596 N N . PHE A 1 189 ? -9.611 12.548 -3.309 1.00 75.19 189 PHE A N 1
ATOM 1597 C CA . PHE A 1 189 ? -9.435 11.722 -4.493 1.00 75.19 189 PHE A CA 1
ATOM 1598 C C . PHE A 1 189 ? -9.841 12.496 -5.749 1.00 75.19 189 PHE A C 1
ATOM 1600 O O . PHE A 1 189 ? -9.059 12.542 -6.694 1.00 75.19 189 PHE A O 1
ATOM 1607 N N . LEU A 1 190 ? -10.971 13.209 -5.706 1.00 65.31 190 LEU A N 1
ATOM 1608 C CA . LEU A 1 190 ? -11.418 14.096 -6.788 1.00 65.31 190 LEU A CA 1
ATOM 1609 C C . LEU A 1 190 ? -10.376 15.180 -7.116 1.00 65.31 190 LEU A C 1
ATOM 1611 O O . LEU A 1 190 ? -10.085 15.435 -8.283 1.00 65.31 190 LEU A O 1
ATOM 1615 N N . ASP A 1 191 ? -9.739 15.759 -6.093 1.00 65.81 191 ASP A N 1
ATOM 1616 C CA . ASP A 1 191 ? -8.639 16.718 -6.278 1.00 65.81 191 ASP A CA 1
ATOM 1617 C C . ASP A 1 191 ? -7.402 16.094 -6.963 1.00 65.81 191 ASP A C 1
ATOM 1619 O O . ASP A 1 191 ? -6.611 16.804 -7.587 1.00 65.81 191 ASP A O 1
ATOM 1623 N N . MET A 1 192 ? -7.180 14.782 -6.810 1.00 66.62 192 MET A N 1
ATOM 1624 C CA . MET A 1 192 ? -6.024 14.073 -7.373 1.00 66.62 192 MET A CA 1
ATOM 1625 C C . MET A 1 192 ? -6.289 13.435 -8.735 1.00 66.62 192 MET A C 1
ATOM 1627 O O . MET A 1 192 ? -5.339 13.315 -9.499 1.00 66.62 192 MET A O 1
ATOM 1631 N N . GLU A 1 193 ? -7.531 13.095 -9.083 1.00 55.44 193 GLU A N 1
ATOM 1632 C CA . GLU A 1 193 ? -7.892 12.735 -10.464 1.00 55.44 193 GLU A CA 1
ATOM 1633 C C . GLU A 1 193 ? -7.584 13.877 -11.439 1.00 55.44 193 GLU A C 1
ATOM 1635 O O . GLU A 1 193 ? -7.200 13.628 -12.570 1.00 55.44 193 GLU A O 1
ATOM 1640 N N . ALA A 1 194 ? -7.639 15.137 -10.996 1.00 53.34 194 ALA A N 1
ATOM 1641 C CA . ALA A 1 194 ? -7.192 16.273 -11.805 1.00 53.34 194 ALA A CA 1
ATOM 1642 C C . ALA A 1 194 ? -5.675 16.269 -12.113 1.00 53.34 194 ALA A C 1
ATOM 1644 O O . ALA A 1 194 ? -5.215 17.059 -12.939 1.00 53.34 194 ALA A O 1
ATOM 1645 N N . LEU A 1 195 ? -4.891 15.433 -11.422 1.00 55.16 195 LEU A N 1
ATOM 1646 C CA . LEU A 1 195 ? -3.441 15.289 -11.589 1.00 55.16 195 LEU A CA 1
ATOM 1647 C C . LEU A 1 195 ? -3.040 14.014 -12.354 1.00 55.16 195 LEU A C 1
ATOM 1649 O O . LEU A 1 195 ? -1.854 13.880 -12.668 1.00 55.16 195 LEU A O 1
ATOM 1653 N N . LEU A 1 196 ? -3.977 13.088 -12.604 1.00 53.28 196 LEU A N 1
ATOM 1654 C CA . LEU A 1 196 ? -3.770 11.807 -13.296 1.00 53.28 196 LEU A CA 1
ATOM 1655 C C . LEU A 1 196 ? -4.325 11.858 -14.724 1.00 53.28 196 LEU A C 1
ATOM 1657 O O . LEU A 1 196 ? -3.659 11.271 -15.606 1.00 53.28 196 LEU A O 1
#

Foldseek 3Di:
DVVVVVVVVVVVVVVVVLQVVLLVLLCCLQPPPDDPVVNVVSLVVNCVVVVHDSVLSVVQSVVCVVPVDRDPPPPSVPPDPCNVVVVVVVVVVVVCLVVDDPVCNQLVVLVVVVVVVVVVVVVVLVVVLVVVVCVVCVPDPDDDPCCPVSVVVSVVVVVVLVVQLVVLDDPDGSVVSVVSSVVVVVVVVVVCVVVD